Protein 2O2G (pdb70)

Secondary structure (DSSP, 8-state):
-PPPEEEEEEEETTEEEEEEEE--TT--EEEEEEPPTT--TT-HHHHHHHHHHHHHT-EEEEE-SS-HHHHHHHHHH-SSTT-HHHHHHHHHHHHHHHHH-TTTTTSEEEEEEETHHHHHHHHHHHH-TTTEEEEEEES--GGG-TTTGGG--S-EEEEEETT-HHHH--HHHHHH--SSEEEEEETT--TT--STTHHHHHHHHHHHH-----

CATH classification: 3.40.50.1820

Nearest PDB structures (foldseek):
  2o2g-assembly1_A  TM=1.005E+00  e=7.540E-45  Trichormus variabilis
  7qun-assembly1_A  TM=7.879E-01  e=8.991E-08  Sus scrofa domesticus
  1vz2-assembly1_A  TM=7.148E-01  e=5.522E-08  Sus scrofa
  2bkl-assembly2_B  TM=7.094E-01  e=7.959E-08  Myxococcus xanthus
  7obm-assembly1_A  TM=6.473E-01  e=1.147E-07  Homo sapiens

Structure (mmCIF, N/CA/C/O backbone):
data_2O2G
#
_entry.id   2O2G
#
_cell.length_a   47.895
_cell.length_b   62.465
_cell.length_c   67.998
_cell.angle_alpha   90.00
_cell.angle_beta   90.00
_cell.angle_gamma   90.00
#
_symmetry.space_group_name_H-M   'P 21 21 21'
#
loop_
_entity.id
_entity.type
_entity.pdbx_description
1 polymer 'Dienelactone hydrolase'
2 non-polymer 'SULFATE ION'
3 non-polymer 1,2-ETHANEDIOL
4 water water
#
loop_
_atom_site.group_PDB
_atom_site.id
_atom_site.type_symbol
_atom_site.label_atom_id
_atom_site.label_alt_id
_atom_site.label_comp_id
_atom_site.label_asym_id
_atom_site.label_entity_id
_atom_site.label_seq_id
_atom_site.pdbx_PDB_ins_code
_atom_site.Cartn_x
_atom_site.Cartn_y
_atom_site.Cartn_z
_atom_site.occupancy
_atom_site.B_iso_or_equiv
_atom_site.auth_seq_id
_atom_site.auth_comp_id
_atom_site.auth_asym_id
_atom_site.auth_atom_id
_atom_site.pdbx_PDB_model_num
ATOM 1 N N . HIS A 1 8 ? 8.418 -4.047 5.391 1.00 55.27 7 HIS A N 1
ATOM 2 C CA . HIS A 1 8 ? 7.988 -3.089 6.453 1.00 55.25 7 HIS A CA 1
ATOM 3 C C . HIS A 1 8 ? 9.191 -2.551 7.223 1.00 54.31 7 HIS A C 1
ATOM 4 O O . HIS A 1 8 ? 9.885 -1.647 6.741 1.00 53.96 7 HIS A O 1
ATOM 5 N N . GLN A 1 9 ? 9.420 -3.098 8.422 1.00 53.00 8 GLN A N 1
ATOM 6 C CA . GLN A 1 9 ? 10.557 -2.694 9.261 1.00 52.22 8 GLN A CA 1
ATOM 7 C C . GLN A 1 9 ? 11.832 -3.290 8.647 1.00 49.90 8 GLN A C 1
ATOM 8 O O . GLN A 1 9 ? 11.807 -4.397 8.091 1.00 48.88 8 GLN A O 1
ATOM 10 N N . PRO A 1 10 ? 12.952 -2.567 8.750 1.00 46.75 9 PRO A N 1
ATOM 11 C CA . PRO A 1 10 ? 14.160 -3.041 8.082 1.00 43.65 9 PRO A CA 1
ATOM 12 C C . PRO A 1 10 ? 14.726 -4.338 8.704 1.00 39.48 9 PRO A C 1
ATOM 13 O O . PRO A 1 10 ? 14.621 -4.561 9.899 1.00 40.18 9 PRO A O 1
ATOM 17 N N . GLN A 1 11 ? 15.298 -5.180 7.866 1.00 33.47 10 GLN A N 1
ATOM 18 C CA . GLN A 1 11 ? 15.799 -6.471 8.275 1.00 30.69 10 GLN A CA 1
ATOM 19 C C . GLN A 1 11 ? 17.273 -6.415 8.693 1.00 26.61 10 GLN A C 1
ATOM 20 O O . GLN A 1 11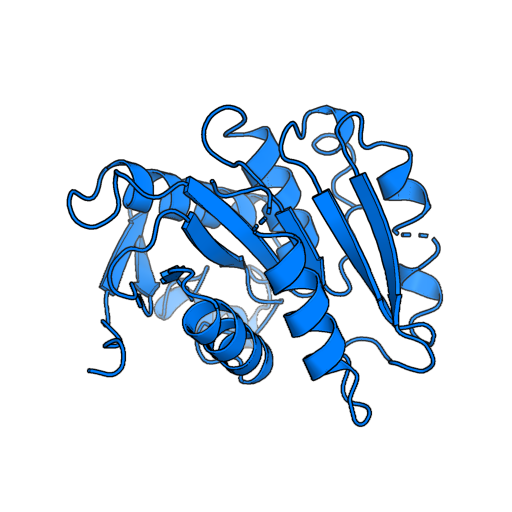 ? 18.078 -5.628 8.175 1.00 22.80 10 GLN A O 1
ATOM 26 N N . GLU A 1 12 ? 17.631 -7.304 9.603 1.00 23.24 11 GLU A N 1
ATOM 27 C CA . GLU A 1 12 ? 18.985 -7.364 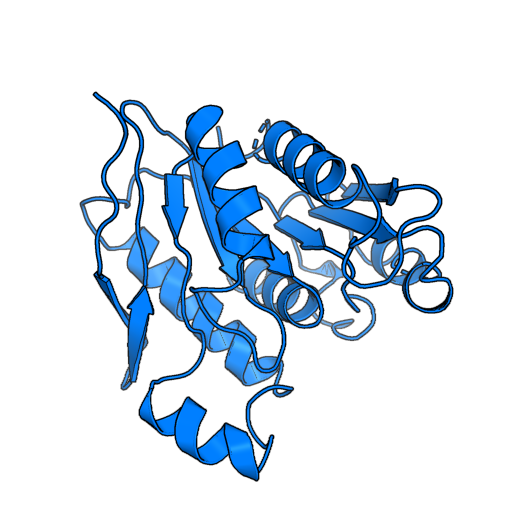10.130 1.00 22.24 11 GLU A CA 1
ATOM 28 C C . GLU A 1 12 ? 19.657 -8.578 9.450 1.00 18.14 11 GLU A C 1
ATOM 29 O O . GLU A 1 12 ? 19.121 -9.677 9.480 1.00 19.42 11 GLU A O 1
ATOM 35 N N . TYR A 1 13 ? 20.776 -8.341 8.788 1.00 18.54 12 TYR A N 1
ATOM 36 C CA . TYR A 1 13 ? 21.521 -9.371 8.099 1.00 21.03 12 TYR A CA 1
ATOM 37 C C . TYR A 1 13 ? 22.809 -9.697 8.809 1.00 20.90 12 TYR A C 1
ATOM 38 O O . TYR A 1 13 ? 23.635 -8.824 9.028 1.00 20.53 12 TYR A O 1
ATOM 47 N N . ALA A 1 14 ? 23.019 -10.988 9.047 1.00 23.30 13 ALA A N 1
ATOM 48 C CA . ALA A 1 14 ? 24.260 -11.494 9.632 1.00 24.06 13 ALA A CA 1
ATOM 49 C C . ALA A 1 14 ? 25.262 -11.663 8.492 1.00 23.22 13 ALA A C 1
ATOM 50 O O . ALA A 1 14 ? 25.148 -12.602 7.711 1.00 23.51 13 ALA A O 1
ATOM 52 N N . VAL A 1 15 ? 26.228 -10.749 8.391 1.00 26.71 14 VAL A N 1
ATOM 53 C CA . VAL A 1 15 ? 27.202 -10.779 7.319 1.00 24.55 14 VAL A CA 1
ATOM 54 C C . VAL A 1 15 ? 28.611 -11.207 7.784 1.00 27.98 14 VAL A C 1
ATOM 55 O O . VAL A 1 15 ? 28.935 -11.104 8.962 1.00 28.23 14 VAL A O 1
ATOM 59 N N . SER A 1 16 ? 29.402 -11.726 6.842 1.00 21.78 15 SER A N 1
ATOM 60 C CA . SER A 1 16 ? 30.803 -12.044 7.057 1.00 26.22 15 SER A CA 1
ATOM 61 C C . SER A 1 16 ? 31.595 -11.035 6.212 1.00 26.84 15 SER A C 1
ATOM 62 O O . SER A 1 16 ? 31.501 -11.041 4.994 1.00 25.04 15 SER A O 1
ATOM 65 N N . VAL A 1 17 ? 32.293 -10.142 6.890 1.00 26.12 16 VAL A N 1
ATOM 66 C CA . VAL A 1 17 ? 33.087 -9.060 6.309 1.00 27.53 16 VAL A CA 1
ATOM 67 C C . VAL A 1 17 ? 34.568 -9.511 6.179 1.00 30.00 16 VAL A C 1
ATOM 68 O O . VAL A 1 17 ? 35.272 -9.689 7.172 1.00 33.00 16 VAL A O 1
ATOM 72 N N . SER A 1 18 ? 35.014 -9.722 4.943 1.00 29.10 17 SER A N 1
ATOM 73 C CA . SER A 1 18 ? 36.370 -10.140 4.661 1.00 28.86 17 SER A CA 1
ATOM 74 C C . SER A 1 18 ? 37.328 -8.941 4.656 1.00 31.81 17 SER A C 1
ATOM 75 O O . SER A 1 18 ? 37.074 -7.922 3.991 1.00 32.09 17 SER A O 1
ATOM 78 N N . VAL A 1 19 ? 38.403 -9.072 5.418 1.00 25.41 18 VAL A N 1
ATOM 79 C CA . VAL A 1 19 ? 39.426 -8.053 5.531 1.00 29.77 18 VAL A CA 1
ATOM 80 C C . VAL A 1 19 ? 40.710 -8.828 5.423 1.00 30.73 18 VAL A C 1
ATOM 81 O O . VAL A 1 19 ? 41.189 -9.387 6.388 1.00 29.78 18 VAL A O 1
ATOM 85 N N . GLY A 1 20 ? 41.222 -8.932 4.211 1.00 35.11 19 GLY A N 1
ATOM 86 C CA . GLY A 1 20 ? 42.433 -9.690 3.981 1.00 36.25 19 GLY A CA 1
ATOM 87 C C . GLY A 1 20 ? 42.202 -11.119 4.396 1.00 37.16 19 GLY A C 1
ATOM 88 O O . GLY A 1 20 ? 41.214 -11.754 4.003 1.00 40.49 19 GLY A O 1
ATOM 89 N N . GLU A 1 21 ? 43.061 -11.585 5.282 1.00 35.98 20 GLU A N 1
ATOM 90 C CA . GLU A 1 21 ? 43.033 -12.966 5.717 1.00 38.56 20 GLU A CA 1
ATOM 91 C C . GLU A 1 21 ? 41.954 -13.267 6.749 1.00 36.70 20 GLU A C 1
ATOM 92 O O . GLU A 1 21 ? 41.644 -14.447 6.946 1.00 34.56 20 GLU A O 1
ATOM 98 N N . VAL A 1 22 ? 41.367 -12.234 7.381 1.00 32.60 21 VAL A N 1
ATOM 99 C CA . VAL A 1 22 ? 40.318 -12.456 8.400 1.00 30.96 21 VAL A CA 1
ATOM 100 C C . VAL A 1 22 ? 38.888 -12.192 7.926 1.00 29.12 21 VAL A C 1
ATOM 101 O O . VAL A 1 22 ? 38.657 -11.447 6.953 1.00 29.96 21 VAL A O 1
ATOM 105 N N . LYS A 1 23 ? 37.949 -12.824 8.634 1.00 28.12 22 LYS A N 1
ATOM 106 C CA . LYS A 1 23 ? 36.515 -12.660 8.441 1.00 29.04 22 LYS A CA 1
ATOM 107 C C . LYS A 1 23 ? 35.988 -12.102 9.773 1.00 27.94 22 LYS A C 1
ATOM 108 O O . LYS A 1 23 ? 36.269 -12.651 10.842 1.00 28.91 22 LYS A O 1
ATOM 111 N N . LEU A 1 24 ? 35.222 -11.025 9.684 1.00 27.25 23 LEU A N 1
ATOM 112 C CA . LEU A 1 24 ? 34.654 -10.341 10.842 1.00 27.39 23 LEU A CA 1
ATOM 113 C C . LEU A 1 24 ? 33.150 -10.395 10.775 1.00 26.35 23 LEU A C 1
ATOM 114 O O . LEU A 1 24 ? 32.581 -10.117 9.733 1.00 27.47 23 LEU A O 1
ATOM 119 N N . LYS A 1 25 ? 32.508 -10.716 11.897 1.00 26.39 24 LYS A N 1
ATOM 120 C CA . LYS A 1 25 ? 31.072 -10.846 11.939 1.00 27.70 24 LYS A CA 1
ATOM 121 C C . LYS A 1 25 ? 30.451 -9.460 11.997 1.00 26.94 24 LYS A C 1
ATOM 122 O O . LYS A 1 25 ? 30.931 -8.529 12.675 1.00 25.97 24 LYS A O 1
ATOM 128 N N . GLY A 1 26 ? 29.354 -9.341 11.284 1.00 25.01 25 GLY A N 1
ATOM 129 C CA . GLY A 1 26 ? 28.661 -8.085 11.213 1.00 18.72 25 GLY A CA 1
ATOM 130 C C . GLY A 1 26 ? 27.174 -8.217 11.202 1.00 21.55 25 GLY A C 1
ATOM 131 O O . GLY A 1 26 ? 26.634 -9.265 10.868 1.00 17.37 25 GLY A O 1
ATOM 132 N N . ASN A 1 27 ? 26.521 -7.114 11.544 1.00 20.61 26 ASN A N 1
ATOM 133 C CA A ASN A 1 27 ? 25.073 -7.077 11.513 0.50 22.92 26 ASN A CA 1
ATOM 134 C CA B ASN A 1 27 ? 25.067 -7.006 11.545 0.50 23.00 26 ASN A CA 1
ATOM 135 C C . ASN A 1 27 ? 24.759 -5.825 10.654 1.00 22.14 26 ASN A C 1
ATOM 136 O O . ASN A 1 27 ? 25.056 -4.667 11.039 1.00 22.95 26 ASN A O 1
ATOM 145 N N . LEU A 1 28 ? 24.217 -6.093 9.451 1.00 22.10 27 LEU A N 1
ATOM 146 C CA . LEU A 1 28 ? 23.900 -5.070 8.468 1.00 24.02 27 LEU A CA 1
ATOM 147 C C . LEU A 1 28 ? 22.424 -4.812 8.375 1.00 23.45 27 LEU A C 1
ATOM 148 O O . LEU A 1 28 ? 21.624 -5.749 8.208 1.00 23.55 27 LEU A O 1
ATOM 153 N N . VAL A 1 29 ? 22.049 -3.547 8.497 1.00 24.06 28 VAL A N 1
ATOM 154 C CA . VAL A 1 29 ? 20.644 -3.148 8.304 1.00 23.49 28 VAL A CA 1
ATOM 155 C C . VAL A 1 29 ? 20.616 -2.011 7.283 1.00 24.90 28 VAL A C 1
ATOM 156 O O . VAL A 1 29 ? 21.334 -1.044 7.447 1.00 24.48 28 VAL A O 1
ATOM 160 N N . ILE A 1 30 ? 19.764 -2.107 6.258 1.00 20.50 29 ILE A N 1
ATOM 161 C CA . ILE A 1 30 ? 19.685 -1.049 5.234 1.00 22.98 29 ILE A CA 1
ATOM 162 C C . ILE A 1 30 ? 18.239 -0.652 5.021 1.00 22.76 29 ILE A C 1
ATOM 163 O O . ILE A 1 30 ? 17.518 -1.354 4.296 1.00 25.70 29 ILE A O 1
ATOM 168 N N . PRO A 1 31 ? 17.780 0.418 5.687 1.00 21.95 30 PRO A N 1
ATOM 169 C CA . PRO A 1 31 ? 16.372 0.758 5.411 1.00 23.63 30 PRO A CA 1
ATOM 170 C C . PRO A 1 31 ? 16.116 1.145 3.963 1.00 25.54 30 PRO A C 1
ATOM 171 O O . PRO A 1 31 ? 17.007 1.629 3.292 1.00 24.47 30 PRO A O 1
ATOM 175 N N . ASN A 1 32 ? 14.878 0.976 3.512 1.00 29.95 31 ASN A N 1
ATOM 176 C CA A ASN A 1 32 ? 14.499 1.339 2.147 0.50 29.52 31 ASN A CA 1
ATOM 177 C CA B ASN A 1 32 ? 14.517 1.330 2.138 0.50 29.65 31 ASN A CA 1
ATOM 178 C C . ASN A 1 32 ? 14.818 2.804 1.894 1.00 27.91 31 ASN A C 1
ATOM 179 O O . ASN A 1 32 ? 14.583 3.652 2.763 1.00 29.11 31 ASN A O 1
ATOM 188 N N . GLY A 1 33 ? 15.365 3.100 0.721 1.00 27.22 32 GLY A N 1
ATOM 189 C CA . GLY A 1 33 ? 15.715 4.467 0.367 1.00 26.85 32 GLY A CA 1
ATOM 190 C C . GLY A 1 33 ? 16.934 5.053 1.064 1.00 29.43 32 GLY A C 1
ATOM 191 O O . GLY A 1 33 ? 17.181 6.258 0.959 1.00 29.33 32 GLY A O 1
ATOM 192 N N . ALA A 1 34 ? 17.718 4.234 1.762 1.00 26.55 33 ALA A N 1
ATOM 193 C CA . ALA A 1 34 ? 18.893 4.773 2.455 1.00 29.02 33 ALA A CA 1
ATOM 194 C C . ALA A 1 34 ? 19.978 5.241 1.476 1.00 27.29 33 ALA A C 1
ATOM 195 O O . ALA A 1 34 ? 20.212 4.631 0.433 1.00 26.38 33 ALA A O 1
ATOM 197 N N . THR A 1 35 ? 20.620 6.329 1.862 1.00 29.73 34 THR A N 1
ATOM 198 C CA . THR A 1 35 ? 21.723 6.935 1.119 1.00 29.56 34 THR A CA 1
ATOM 199 C C . THR A 1 35 ? 23.056 6.909 1.911 1.00 26.71 34 THR A C 1
ATOM 200 O O . THR A 1 35 ? 24.114 6.966 1.302 1.00 26.88 34 THR A O 1
ATOM 204 N N . GLY A 1 36 ? 23.001 6.813 3.239 1.00 25.61 35 GLY A N 1
ATOM 205 C CA . GLY A 1 36 ? 24.203 6.778 4.065 1.00 26.03 35 GLY A CA 1
ATOM 206 C C . GLY A 1 36 ? 24.265 5.511 4.885 1.00 28.56 35 GLY A C 1
ATOM 207 O O . GLY A 1 36 ? 23.217 4.886 5.150 1.00 25.16 35 GLY A O 1
ATOM 208 N N . ILE A 1 37 ? 25.493 5.099 5.233 1.00 26.70 36 ILE A N 1
ATOM 209 C CA . ILE A 1 37 ? 25.674 3.966 6.113 1.00 24.24 36 ILE A CA 1
ATOM 210 C C . ILE A 1 37 ? 26.688 4.339 7.188 1.00 25.88 36 ILE A C 1
ATOM 211 O O . ILE A 1 37 ? 27.735 4.944 6.900 1.00 25.68 36 ILE A O 1
ATOM 216 N N . VAL A 1 38 ? 26.343 3.981 8.419 1.00 25.57 37 VAL A N 1
ATOM 217 C CA . VAL A 1 38 ? 27.194 4.226 9.565 1.00 29.22 37 VAL A CA 1
ATOM 218 C C . VAL A 1 38 ? 27.866 2.930 10.038 1.00 27.52 37 VAL A C 1
ATOM 219 O O . VAL A 1 38 ? 27.204 1.981 10.486 1.00 27.03 37 VAL A O 1
ATOM 223 N N . LEU A 1 39 ? 29.185 2.905 9.922 1.00 28.81 38 LEU A N 1
ATOM 224 C CA . LEU A 1 39 ? 29.980 1.804 10.396 1.00 26.63 38 LEU A CA 1
ATOM 225 C C . LEU A 1 39 ? 30.393 2.104 11.843 1.00 28.22 38 LEU A C 1
ATOM 226 O O . LEU A 1 39 ? 30.976 3.166 12.126 1.00 22.40 38 LEU A O 1
ATOM 231 N N . PHE A 1 40 ? 30.087 1.171 12.750 1.00 27.41 39 PHE A N 1
ATOM 232 C CA . PHE A 1 40 ? 30.384 1.324 14.184 1.00 28.13 39 PHE A CA 1
ATOM 233 C C . PHE A 1 40 ? 31.683 0.675 14.645 1.00 28.43 39 PHE A C 1
ATOM 234 O O . PHE A 1 40 ? 31.891 -0.470 14.361 1.00 32.89 39 PHE A O 1
ATOM 242 N N . ALA A 1 41 ? 32.560 1.435 15.303 1.00 27.18 40 ALA A N 1
ATOM 243 C CA . ALA A 1 41 ? 33.780 0.936 15.929 1.00 25.05 40 ALA A CA 1
ATOM 244 C C . ALA A 1 41 ? 33.436 0.837 17.398 1.00 27.57 40 ALA A C 1
ATOM 245 O O . ALA A 1 41 ? 33.214 1.855 18.040 1.00 28.60 40 ALA A O 1
ATOM 247 N N . HIS A 1 42 ? 33.359 -0.380 17.918 1.00 28.03 41 HIS A N 1
ATOM 248 C CA . HIS A 1 42 ? 32.992 -0.619 19.300 1.00 28.32 41 HIS A CA 1
ATOM 249 C C . HIS A 1 42 ? 34.187 -0.327 20.188 1.00 28.54 41 HIS A C 1
ATOM 250 O O . HIS A 1 42 ? 35.327 -0.171 19.700 1.00 32.94 41 HIS A O 1
ATOM 257 N N . GLY A 1 43 ? 33.938 -0.181 21.479 1.00 29.17 42 GLY A N 1
ATOM 258 C CA . GLY A 1 43 ? 35.050 0.051 22.441 1.00 28.83 42 GLY A CA 1
ATOM 259 C C . GLY A 1 43 ? 35.795 -1.221 22.765 1.00 31.31 42 GLY A C 1
ATOM 260 O O . GLY A 1 43 ? 35.362 -2.333 22.377 1.00 32.71 42 GLY A O 1
ATOM 261 N N . SER A 1 44 ? 36.890 -1.065 23.515 1.00 29.95 43 SER A N 1
ATOM 262 C CA . SER A 1 44 ? 37.777 -2.158 23.836 1.00 27.99 43 SER A CA 1
ATOM 263 C C . SER A 1 44 ? 37.081 -3.177 24.693 1.00 29.89 43 SER A C 1
ATOM 264 O O . SER A 1 44 ? 36.520 -2.822 25.730 1.00 31.69 43 SER A O 1
ATOM 267 N N . GLY A 1 45 ? 37.144 -4.431 24.279 1.00 26.55 44 GLY A N 1
ATOM 268 C CA . GLY A 1 45 ? 36.502 -5.516 25.029 1.00 30.35 44 GLY A CA 1
ATOM 269 C C . GLY A 1 45 ? 35.043 -5.716 24.667 1.00 32.13 44 GLY A C 1
ATOM 270 O O . GLY A 1 45 ? 34.414 -6.656 25.164 1.00 31.91 44 GLY A O 1
ATOM 271 N N . SER A 1 46 ? 34.512 -4.879 23.765 1.00 33.48 45 SER A N 1
ATOM 272 C CA . SER A 1 46 ? 33.101 -4.948 23.400 1.00 34.58 45 SER A CA 1
ATOM 273 C C . SER A 1 46 ? 32.905 -5.741 22.084 1.00 34.97 45 SER A C 1
ATOM 274 O O . SER A 1 46 ? 33.830 -6.407 21.594 1.00 38.14 45 SER A O 1
ATOM 277 N N . SER A 1 47 ? 31.701 -5.675 21.527 1.00 34.26 46 SER A N 1
ATOM 278 C CA . SER A 1 47 ? 31.382 -6.421 20.324 1.00 34.40 46 SER A 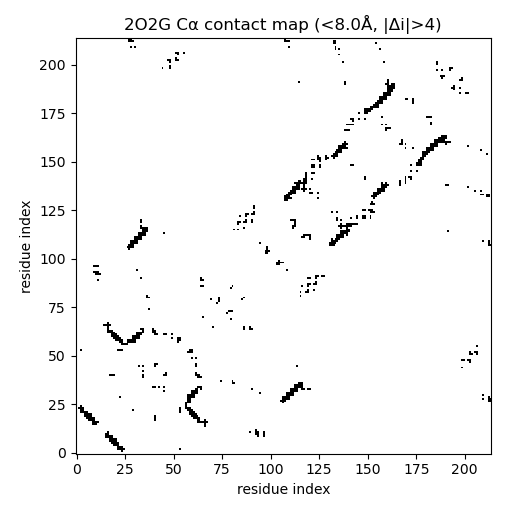CA 1
ATOM 279 C C . SER A 1 47 ? 30.278 -5.729 19.541 1.00 32.39 46 SER A C 1
ATOM 280 O O . SER A 1 47 ? 29.786 -4.666 19.931 1.00 32.84 46 SER A O 1
ATOM 283 N N . ARG A 1 48 ? 29.872 -6.363 18.450 1.00 28.95 47 ARG A N 1
ATOM 284 C CA . ARG A 1 48 ? 28.798 -5.862 17.638 1.00 28.57 47 ARG A CA 1
ATOM 285 C C . ARG A 1 48 ? 27.466 -5.955 18.386 1.00 28.70 47 ARG A C 1
ATOM 286 O O . ARG A 1 48 ? 26.471 -5.347 17.988 1.00 30.32 47 ARG A O 1
ATOM 294 N N . TYR A 1 49 ? 27.440 -6.715 19.473 1.00 31.52 48 TYR A N 1
ATOM 295 C CA . TYR A 1 49 ? 26.246 -6.824 20.308 1.00 32.03 48 TYR A CA 1
ATOM 296 C C . TYR A 1 49 ? 26.143 -5.755 21.359 1.00 31.25 48 TYR A C 1
ATOM 297 O O . TYR A 1 49 ? 25.175 -5.764 22.091 1.00 29.59 48 TYR A O 1
ATOM 306 N N . SER A 1 50 ? 27.119 -4.841 21.444 1.00 33.87 49 SER A N 1
ATOM 307 C CA . SER A 1 50 ? 27.038 -3.743 22.420 1.00 32.78 49 SER A CA 1
ATOM 308 C C . SER A 1 50 ? 25.626 -3.205 22.502 1.00 32.01 49 SER A C 1
ATOM 309 O O . SER A 1 50 ? 25.136 -2.714 21.490 1.00 32.27 49 SER A O 1
ATOM 312 N N . PRO A 1 51 ? 25.006 -3.205 23.699 1.00 33.91 50 PRO A N 1
ATOM 313 C CA . PRO A 1 51 ? 23.634 -2.636 23.822 1.00 33.53 50 PRO A CA 1
ATOM 314 C C . PRO A 1 51 ? 23.607 -1.129 23.553 1.00 33.14 50 PRO A C 1
ATOM 315 O O . PRO A 1 51 ? 22.618 -0.581 23.049 1.00 30.54 50 PRO A O 1
ATOM 319 N N . ARG A 1 52 ? 24.723 -0.469 23.842 1.00 32.76 51 ARG A N 1
ATOM 320 C CA . ARG A 1 52 ? 24.835 0.958 23.580 1.00 31.75 51 ARG A CA 1
ATOM 321 C C . ARG A 1 52 ? 24.861 1.276 22.113 1.00 29.39 51 ARG A C 1
ATOM 322 O O . ARG A 1 52 ? 24.142 2.160 21.654 1.00 30.12 51 ARG A O 1
ATOM 330 N N . ASN A 1 53 ? 25.705 0.563 21.373 1.00 29.88 52 ASN A N 1
ATOM 331 C CA . ASN A 1 53 ? 25.776 0.749 19.937 1.00 27.95 52 ASN A CA 1
ATOM 332 C C . ASN A 1 53 ? 24.510 0.214 19.230 1.00 27.06 52 ASN A C 1
ATOM 333 O O . ASN A 1 53 ? 24.093 0.765 18.228 1.00 28.09 52 ASN A O 1
ATOM 338 N N . ARG A 1 54 ? 23.903 -0.846 19.743 1.00 30.27 53 ARG A N 1
ATOM 339 C CA . ARG A 1 54 ? 22.664 -1.346 19.137 1.00 30.41 53 ARG A CA 1
ATOM 340 C C . ARG A 1 54 ? 21.512 -0.323 19.299 1.00 31.97 53 ARG A C 1
ATOM 341 O O . ARG A 1 54 ? 20.722 -0.094 18.361 1.00 31.77 53 ARG A O 1
ATOM 349 N N . TYR A 1 55 ? 21.407 0.273 20.489 1.00 31.10 54 TYR A N 1
ATOM 350 C CA . TYR A 1 55 ? 20.432 1.346 20.719 1.00 29.71 54 TYR A CA 1
ATOM 351 C C . TYR A 1 55 ? 20.653 2.499 19.755 1.00 27.54 54 TYR A C 1
ATOM 352 O O . TYR A 1 55 ? 19.729 2.943 19.084 1.00 22.65 54 TYR A O 1
ATOM 361 N N . VAL A 1 56 ? 21.885 3.021 19.686 1.00 24.78 55 VAL A N 1
ATOM 362 C CA . VAL A 1 56 ? 22.167 4.096 18.762 1.00 23.73 55 VAL A CA 1
ATOM 363 C C . VAL A 1 56 ? 21.821 3.673 17.307 1.00 27.75 55 VAL A C 1
ATOM 364 O O . VAL A 1 56 ? 21.233 4.439 16.575 1.00 24.82 55 VAL A O 1
ATOM 368 N N . ALA A 1 57 ? 22.178 2.437 16.924 1.00 27.96 56 ALA A N 1
ATOM 369 C CA . ALA A 1 57 ? 21.953 1.951 15.589 1.00 27.48 56 ALA A CA 1
ATOM 370 C C . ALA A 1 57 ? 20.480 1.959 15.254 1.00 26.81 56 ALA A C 1
ATOM 371 O O . ALA A 1 57 ? 20.119 2.348 14.155 1.00 26.57 56 ALA A O 1
ATOM 373 N N . GLU A 1 58 ? 19.649 1.543 16.203 1.00 27.96 57 GLU A N 1
ATOM 374 C CA . GLU A 1 58 ? 18.200 1.516 16.009 1.00 33.33 57 GLU A CA 1
ATOM 375 C C . GLU A 1 58 ? 17.659 2.925 15.839 1.00 32.54 57 GLU A C 1
ATOM 376 O O . GLU A 1 58 ? 16.675 3.131 15.147 1.00 33.70 57 GLU A O 1
ATOM 382 N N . VAL A 1 59 ? 18.295 3.901 16.470 1.00 33.05 58 VAL A N 1
ATOM 383 C CA . VAL A 1 59 ? 17.869 5.307 16.320 1.00 32.04 58 VAL A CA 1
ATOM 384 C C . VAL A 1 59 ? 18.235 5.819 14.918 1.00 29.18 58 VAL A C 1
ATOM 385 O O . VAL A 1 59 ? 17.413 6.425 14.246 1.00 22.68 58 VAL A O 1
ATOM 389 N N . LEU A 1 60 ? 19.446 5.504 14.453 1.00 26.14 59 LEU A N 1
ATOM 390 C CA . LEU A 1 60 ? 19.891 5.885 13.107 1.00 24.56 59 LEU A CA 1
ATOM 391 C C . LEU A 1 60 ? 18.997 5.212 12.052 1.00 26.48 59 LEU A C 1
ATOM 392 O O . LEU A 1 60 ? 18.534 5.853 11.096 1.00 25.29 59 LEU A O 1
ATOM 397 N N . GLN A 1 61 ? 18.748 3.924 12.221 1.00 24.24 60 GLN A N 1
ATOM 398 C CA . GLN A 1 61 ? 17.857 3.194 11.284 1.00 25.67 60 GLN A CA 1
ATOM 399 C C . GLN A 1 61 ? 16.491 3.872 11.164 1.00 27.68 60 GLN A C 1
ATOM 400 O O . GLN A 1 61 ? 15.932 3.977 10.080 1.00 26.00 60 GLN A O 1
ATOM 406 N N . GLN A 1 62 ? 15.923 4.260 12.299 1.00 30.69 61 GLN A N 1
ATOM 407 C CA . GLN A 1 62 ? 14.627 4.930 12.355 1.00 30.23 61 GLN A CA 1
ATOM 408 C C . GLN A 1 62 ? 14.632 6.270 11.603 1.00 29.97 61 GLN A C 1
ATOM 409 O O . GLN A 1 62 ? 13.609 6.706 11.117 1.00 25.81 61 GLN A O 1
ATOM 415 N N . ALA A 1 63 ? 15.788 6.931 11.533 1.00 28.37 62 ALA A N 1
ATOM 416 C CA . ALA A 1 63 ? 15.903 8.156 10.783 1.00 29.25 62 ALA A CA 1
ATOM 417 C C . ALA A 1 63 ? 16.148 7.849 9.294 1.00 30.43 62 ALA A C 1
ATOM 418 O O . ALA A 1 63 ? 16.141 8.760 8.482 1.00 32.19 62 ALA A O 1
ATOM 420 N N . GLY A 1 64 ? 16.383 6.579 8.943 1.00 26.50 63 GLY A N 1
ATOM 421 C CA . GLY A 1 64 ? 16.583 6.155 7.544 1.00 26.40 63 GLY A CA 1
ATOM 422 C C . GLY A 1 64 ? 18.023 5.909 7.107 1.00 27.74 63 GLY A C 1
ATOM 423 O O . GLY A 1 64 ? 18.304 5.865 5.906 1.00 27.29 63 GLY A O 1
ATOM 424 N N . LEU A 1 65 ? 18.937 5.783 8.079 1.00 27.37 64 LEU A N 1
ATOM 425 C CA . LEU A 1 65 ? 20.330 5.469 7.834 1.00 27.70 64 LEU A CA 1
ATOM 426 C C . LEU A 1 65 ? 20.593 3.992 7.955 1.00 27.79 64 LEU A C 1
ATOM 427 O O . LEU A 1 65 ? 20.075 3.337 8.882 1.00 26.12 64 LEU A O 1
ATOM 432 N N . ALA A 1 66 ? 21.413 3.483 7.036 1.00 29.06 65 ALA A N 1
ATOM 433 C CA . ALA A 1 66 ? 21.879 2.110 7.095 1.00 30.75 65 ALA A CA 1
ATOM 434 C C . ALA A 1 66 ? 22.898 2.036 8.191 1.00 29.35 65 ALA A C 1
ATOM 435 O O . ALA A 1 66 ? 23.516 3.056 8.530 1.00 28.91 65 ALA A O 1
ATOM 437 N N . THR A 1 67 ? 23.086 0.833 8.745 1.00 29.01 66 THR A N 1
ATOM 438 C CA . THR A 1 67 ? 24.113 0.610 9.790 1.00 26.42 66 THR A CA 1
ATOM 439 C C . THR A 1 67 ? 24.846 -0.738 9.630 1.00 25.45 66 THR A C 1
ATOM 440 O O . THR A 1 67 ? 24.256 -1.719 9.173 1.00 24.39 66 THR A O 1
ATOM 444 N N . LEU A 1 68 ? 26.122 -0.747 9.985 1.00 24.44 67 LEU A N 1
ATOM 445 C CA . LEU A 1 68 ? 26.941 -1.973 10.069 1.00 23.88 67 LEU A CA 1
ATOM 446 C C . LEU A 1 68 ? 27.633 -1.990 11.431 1.00 25.32 67 LEU A C 1
ATOM 447 O O . LEU A 1 68 ? 28.489 -1.171 11.711 1.00 26.54 67 LEU A O 1
ATOM 452 N N . LEU A 1 69 ? 27.150 -2.875 12.299 1.00 25.72 68 LEU A N 1
ATOM 453 C CA . LEU A 1 69 ? 27.722 -3.117 13.602 1.00 26.95 68 LEU A CA 1
ATOM 454 C C . LEU A 1 69 ? 28.623 -4.309 13.366 1.00 27.52 68 LEU A C 1
ATOM 455 O O . LEU A 1 69 ? 28.158 -5.352 12.952 1.00 27.34 68 LEU A O 1
ATOM 460 N N . ILE A 1 70 ? 29.909 -4.128 13.625 1.00 26.42 69 ILE A N 1
ATOM 461 C CA . ILE A 1 70 ? 30.923 -5.143 13.369 1.00 27.78 69 ILE A CA 1
ATOM 462 C C . ILE A 1 70 ? 31.812 -5.505 14.557 1.00 26.78 69 ILE A C 1
ATOM 463 O O . ILE A 1 70 ? 32.025 -4.705 15.457 1.00 26.04 69 ILE A O 1
ATOM 468 N N . ASP A 1 71 ? 32.314 -6.727 14.576 1.00 27.03 70 ASP A N 1
ATOM 469 C CA . ASP A 1 71 ? 33.317 -7.100 15.531 1.00 27.81 70 ASP A CA 1
ATOM 470 C C . ASP A 1 71 ? 34.627 -6.735 14.834 1.00 29.79 70 ASP A C 1
ATOM 471 O O . ASP A 1 71 ? 34.915 -7.223 13.736 1.00 28.10 70 ASP A O 1
ATOM 476 N N . LEU A 1 72 ? 35.435 -5.892 15.451 1.00 27.89 71 LEU A N 1
ATOM 477 C CA . LEU A 1 72 ? 36.720 -5.554 14.869 1.00 28.39 71 LEU A CA 1
ATOM 478 C C . LEU A 1 72 ? 37.720 -6.681 15.009 1.00 25.03 71 LEU A C 1
ATOM 479 O O . LEU A 1 72 ? 38.719 -6.722 14.270 1.00 28.54 71 LEU A O 1
ATOM 484 N N . LEU A 1 73 ? 37.492 -7.581 15.952 1.00 24.39 72 LEU A N 1
ATOM 485 C CA . LEU A 1 73 ? 38.366 -8.731 16.093 1.00 24.53 72 LEU A CA 1
ATOM 486 C C . LEU A 1 73 ? 37.624 -9.985 15.642 1.00 26.03 72 LEU A C 1
ATOM 487 O O . LEU A 1 73 ? 36.376 -10.032 15.682 1.00 24.68 72 LEU A O 1
ATOM 492 N N . THR A 1 74 ? 38.383 -10.999 15.222 1.00 25.32 73 THR A N 1
ATOM 493 C CA . THR A 1 74 ? 37.773 -12.266 14.858 1.00 27.57 73 THR A CA 1
ATOM 494 C C . THR A 1 74 ? 37.329 -12.936 16.130 1.00 24.59 73 THR A C 1
ATOM 495 O O . THR A 1 74 ? 37.756 -12.592 17.230 1.00 24.04 73 THR A O 1
ATOM 499 N N . GLN A 1 75 ? 36.444 -13.904 15.966 1.00 27.02 74 GLN A N 1
ATOM 500 C CA . GLN A 1 75 ? 35.959 -14.707 17.066 1.00 26.01 74 GLN A CA 1
ATOM 501 C C . GLN A 1 75 ? 37.148 -15.351 17.855 1.00 27.94 74 GLN A C 1
ATOM 502 O O . GLN A 1 75 ? 37.203 -15.348 19.093 1.00 25.81 74 GLN A O 1
ATOM 508 N N . GLU A 1 76 ? 38.109 -15.863 17.101 1.00 23.97 75 GLU A N 1
ATOM 509 C CA . GLU A 1 76 ? 39.306 -16.510 17.657 1.00 27.33 75 GLU A CA 1
ATOM 510 C C . GLU A 1 76 ? 40.135 -15.491 18.468 1.00 24.45 75 GLU A C 1
ATOM 511 O O . GLU A 1 76 ? 40.492 -15.724 19.629 1.00 24.50 75 GLU A O 1
ATOM 517 N N . GLU A 1 77 ? 40.412 -14.360 17.849 1.00 25.90 76 GLU A N 1
ATOM 518 C CA . GLU A 1 77 ? 41.098 -13.269 18.529 1.00 26.03 76 GLU A CA 1
ATOM 519 C C . GLU A 1 77 ? 40.381 -12.823 19.808 1.00 26.38 76 GLU A C 1
ATOM 520 O O . GLU A 1 77 ? 41.024 -12.541 20.796 1.00 25.47 76 GLU A O 1
ATOM 526 N N . GLU A 1 78 ? 39.058 -12.714 19.767 1.00 26.71 77 GLU A N 1
ATOM 527 C CA . GLU A 1 78 ? 38.277 -12.297 20.939 1.00 27.73 77 GLU A CA 1
ATOM 528 C C . GLU A 1 78 ? 38.508 -13.269 22.095 1.00 26.19 77 GLU A C 1
ATOM 529 O O . GLU A 1 78 ? 38.677 -12.844 23.234 1.00 28.04 77 GLU A O 1
ATOM 535 N N . GLU A 1 79 ? 38.514 -14.567 21.827 1.00 26.40 78 GLU A N 1
ATOM 536 C CA . GLU A 1 79 ? 38.800 -15.551 22.888 1.00 27.83 78 GLU A CA 1
ATOM 537 C C . GLU A 1 79 ? 40.204 -15.396 23.509 1.00 27.35 78 GLU A C 1
ATOM 538 O O . GLU A 1 79 ? 40.394 -15.574 24.728 1.00 29.23 78 GLU A O 1
ATOM 541 N N . ILE A 1 80 ? 41.205 -15.076 22.691 1.00 23.52 79 ILE A N 1
ATOM 542 C CA . ILE A 1 80 ? 42.580 -14.966 23.222 1.00 24.09 79 ILE A CA 1
ATOM 543 C C . ILE A 1 80 ? 42.722 -13.660 23.975 1.00 23.54 79 ILE A C 1
ATOM 544 O O . ILE A 1 80 ? 43.265 -13.645 25.063 1.00 21.20 79 ILE A O 1
ATOM 549 N N . ASP A 1 81 ? 42.202 -12.586 23.370 1.00 24.91 80 ASP A N 1
ATOM 550 C CA . ASP A 1 81 ? 42.263 -11.235 23.909 1.00 26.67 80 ASP A CA 1
ATOM 551 C C . ASP A 1 81 ? 41.513 -11.096 25.224 1.00 29.64 80 ASP A C 1
ATOM 552 O O . ASP A 1 81 ? 41.811 -10.210 26.028 1.00 28.80 80 ASP A O 1
ATOM 557 N N . LEU A 1 82 ? 40.510 -11.943 25.425 1.00 32.13 81 LEU A N 1
ATOM 558 C CA . LEU A 1 82 ? 39.764 -11.933 26.680 1.00 32.49 81 LEU A CA 1
ATOM 559 C C . LEU A 1 82 ? 40.743 -12.183 27.837 1.00 29.60 81 LEU A C 1
ATOM 560 O O . LEU A 1 82 ? 40.545 -11.660 28.921 1.00 30.51 81 LEU A O 1
ATOM 565 N N . ARG A 1 83 ? 41.813 -12.946 27.620 1.00 27.84 82 ARG A N 1
ATOM 566 C CA . ARG A 1 83 ? 42.816 -13.174 28.673 1.00 26.33 82 ARG A CA 1
ATOM 567 C C . ARG A 1 83 ? 44.054 -12.272 28.564 1.00 26.93 82 ARG A C 1
ATOM 568 O O . ARG A 1 83 ? 44.563 -11.784 29.566 1.00 24.66 82 ARG A O 1
ATOM 571 N N . THR A 1 84 ? 44.529 -12.026 27.347 1.00 25.71 83 THR A N 1
ATOM 572 C CA . THR A 1 84 ? 45.756 -11.263 27.157 1.00 23.42 83 THR A CA 1
ATOM 573 C C . THR A 1 84 ? 45.551 -9.749 27.085 1.00 22.58 83 THR A C 1
ATOM 574 O O . THR A 1 84 ? 46.395 -9.002 27.495 1.00 22.77 83 THR A O 1
ATOM 578 N N . ARG A 1 85 ? 44.412 -9.318 26.569 1.00 2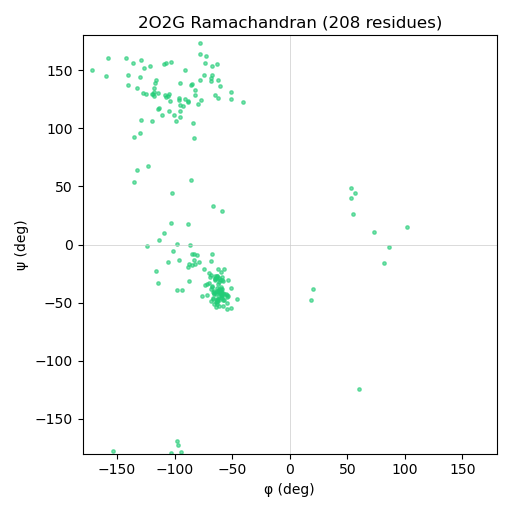3.04 84 ARG A N 1
ATOM 579 C CA . ARG A 1 85 ? 44.163 -7.904 26.241 1.00 23.25 84 ARG A CA 1
ATOM 580 C C . ARG A 1 85 ? 45.250 -7.358 25.291 1.00 24.48 84 ARG A C 1
ATOM 581 O O . ARG A 1 85 ? 45.481 -6.148 25.273 1.00 21.61 84 ARG A O 1
ATOM 589 N N . HIS A 1 86 ? 45.881 -8.225 24.486 1.00 21.41 85 HIS A N 1
ATOM 590 C CA . HIS A 1 86 ? 46.998 -7.776 23.647 1.00 24.08 85 HIS A CA 1
ATOM 591 C C . HIS A 1 86 ? 46.548 -7.162 22.317 1.00 20.78 85 HIS A C 1
ATOM 592 O O . HIS A 1 86 ? 47.393 -6.638 21.578 1.00 24.67 85 HIS A O 1
ATOM 599 N N . LEU A 1 87 ? 45.258 -7.261 22.009 1.00 21.90 86 LEU A N 1
ATOM 600 C CA . LEU A 1 87 ? 44.680 -6.706 20.773 1.00 22.77 86 LEU A CA 1
ATOM 601 C C . LEU A 1 87 ? 43.693 -5.580 20.964 1.00 21.78 86 LEU A C 1
ATOM 602 O O . LEU A 1 87 ? 43.613 -4.667 20.125 1.00 23.58 86 LEU A O 1
ATOM 607 N N . ARG A 1 88 ? 42.935 -5.613 22.047 1.00 23.87 87 ARG A N 1
ATOM 608 C CA . ARG A 1 88 ? 41.849 -4.637 22.241 1.00 23.82 87 ARG A CA 1
ATOM 609 C C . ARG A 1 88 ? 42.272 -3.137 22.337 1.00 24.94 87 ARG A C 1
ATOM 610 O O . ARG A 1 88 ? 41.447 -2.268 22.156 1.00 26.94 87 ARG A O 1
ATOM 618 N N . PHE A 1 89 ? 43.518 -2.838 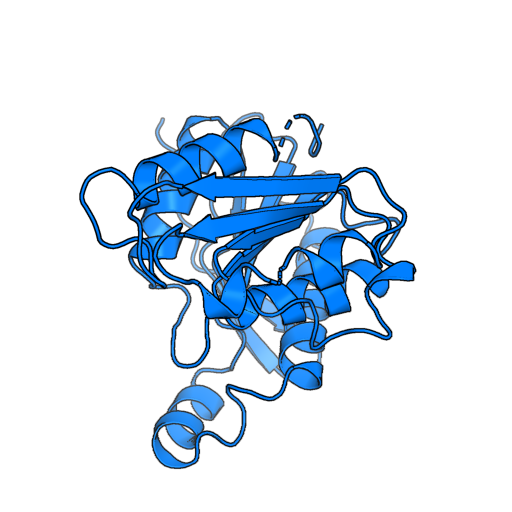22.665 1.00 24.17 88 PHE A N 1
ATOM 619 C CA . PHE A 1 89 ? 43.920 -1.428 22.718 1.00 25.20 88 PHE A CA 1
ATOM 620 C C . PHE A 1 89 ? 44.858 -1.069 21.556 1.00 26.67 88 PHE A C 1
ATOM 621 O O . PHE A 1 89 ? 45.407 0.036 21.540 1.00 27.48 88 PHE A O 1
ATOM 629 N N . ASP A 1 90 ? 45.017 -1.975 20.585 1.00 25.68 89 ASP A N 1
ATOM 630 C CA . ASP A 1 90 ? 45.957 -1.781 19.461 1.00 27.40 89 ASP A CA 1
ATOM 631 C C . ASP A 1 90 ? 45.265 -0.931 18.419 1.00 25.99 89 ASP A C 1
ATOM 632 O O . ASP A 1 90 ? 44.576 -1.428 17.522 1.00 21.80 89 ASP A O 1
ATOM 637 N N . ILE A 1 91 ? 45.465 0.373 18.534 1.00 26.14 90 ILE A N 1
ATOM 638 C CA . ILE A 1 91 ? 44.712 1.300 17.684 1.00 27.06 90 ILE A CA 1
ATOM 639 C C . ILE A 1 91 ? 45.055 1.134 16.198 1.00 25.20 90 ILE A C 1
ATOM 640 O O . ILE A 1 91 ? 44.186 1.327 15.359 1.00 26.86 90 ILE A O 1
ATOM 645 N N . GLY A 1 92 ? 46.274 0.721 15.896 1.00 25.44 91 GLY A N 1
ATOM 646 C CA . GLY A 1 92 ? 46.700 0.536 14.508 1.00 27.10 91 GLY A CA 1
ATOM 647 C C . GLY A 1 92 ? 45.928 -0.597 13.871 1.00 29.69 91 GLY A C 1
ATOM 648 O O . GLY A 1 92 ? 45.424 -0.481 12.751 1.00 28.00 91 GLY A O 1
ATOM 649 N N . LEU A 1 93 ? 45.853 -1.707 14.598 1.00 26.81 92 LEU A N 1
ATOM 650 C CA . LEU A 1 93 ? 45.121 -2.863 14.145 1.00 28.42 92 LEU A CA 1
ATOM 651 C C . LEU A 1 93 ? 43.634 -2.532 14.011 1.00 25.61 92 LEU A C 1
ATOM 652 O O . LEU A 1 93 ? 43.042 -2.794 12.996 1.00 26.04 92 LEU A O 1
ATOM 657 N N . LEU A 1 94 ? 43.048 -1.927 15.032 1.00 23.73 93 LEU A N 1
ATOM 658 C CA . LEU A 1 94 ? 41.606 -1.675 15.015 1.00 26.60 93 LEU A CA 1
ATOM 659 C C . LEU A 1 94 ? 41.280 -0.776 13.844 1.00 23.48 93 LEU A C 1
ATOM 660 O O . LEU A 1 94 ? 40.296 -0.988 13.151 1.00 26.05 93 LEU A O 1
ATOM 665 N N . ALA A 1 95 ? 42.126 0.216 13.583 1.00 22.12 94 ALA A N 1
ATOM 666 C CA . ALA A 1 95 ? 41.867 1.118 12.452 1.00 23.77 94 ALA A CA 1
ATOM 667 C C . ALA A 1 95 ? 41.996 0.398 11.124 1.00 22.90 94 ALA A C 1
ATOM 668 O O . ALA A 1 95 ? 41.242 0.685 10.156 1.00 24.74 94 ALA A O 1
ATOM 670 N N . SER A 1 96 ? 42.928 -0.540 11.050 1.00 23.71 95 SER A N 1
ATOM 671 C CA . SER A 1 96 ? 43.091 -1.266 9.806 1.00 24.88 95 SER A CA 1
ATOM 672 C C . SER A 1 96 ? 41.855 -2.118 9.587 1.00 23.01 95 SER A C 1
ATOM 673 O O . SER A 1 96 ? 41.434 -2.307 8.466 1.00 20.33 95 SER A O 1
ATOM 676 N N . ARG A 1 97 ? 41.293 -2.660 10.648 1.00 21.79 96 ARG A N 1
ATOM 677 C CA . ARG A 1 97 ? 40.093 -3.489 10.516 1.00 24.20 96 ARG A CA 1
ATOM 678 C C . ARG A 1 97 ? 38.926 -2.667 10.047 1.00 24.11 96 ARG A C 1
ATOM 679 O O . ARG A 1 97 ? 38.159 -3.096 9.203 1.00 25.91 96 ARG A O 1
ATOM 687 N N . LEU A 1 98 ? 38.821 -1.458 10.560 1.00 27.86 97 LEU A N 1
ATOM 688 C CA . LEU A 1 98 ? 37.755 -0.524 10.140 1.00 27.99 97 LEU A CA 1
ATOM 689 C C . LEU A 1 98 ? 37.948 -0.101 8.664 1.00 28.53 97 LEU A C 1
ATOM 690 O O . LEU A 1 98 ? 36.983 -0.053 7.901 1.00 27.87 97 LEU A O 1
ATOM 695 N N . VAL A 1 99 ? 39.195 0.147 8.266 1.00 26.07 98 VAL A N 1
ATOM 696 C CA . VAL A 1 99 ? 39.515 0.478 6.864 1.00 26.90 98 VAL A CA 1
ATOM 697 C C . VAL A 1 99 ? 39.065 -0.706 5.985 1.00 26.39 98 VAL A C 1
ATOM 698 O O . VAL A 1 99 ? 38.483 -0.483 4.932 1.00 24.03 98 VAL A O 1
ATOM 702 N N . GLY A 1 100 ? 39.382 -1.936 6.426 1.00 27.65 99 GLY A N 1
ATOM 703 C CA . GLY A 1 100 ? 38.983 -3.184 5.728 1.00 28.30 99 GLY A CA 1
ATOM 704 C C . GLY A 1 100 ? 37.469 -3.304 5.573 1.00 24.42 99 GLY A C 1
ATOM 705 O O . GLY A 1 100 ? 36.973 -3.594 4.469 1.00 25.50 99 GLY A O 1
ATOM 706 N N . ALA A 1 101 ? 36.732 -3.068 6.650 1.00 25.22 100 ALA A N 1
ATOM 707 C CA . ALA A 1 101 ? 35.259 -3.047 6.589 1.00 25.74 100 ALA A CA 1
ATOM 708 C C . ALA A 1 101 ? 34.695 -1.957 5.677 1.00 24.40 100 ALA A C 1
ATOM 709 O O . ALA A 1 101 ? 33.645 -2.143 5.047 1.00 26.05 100 ALA A O 1
ATOM 711 N N . THR A 1 102 ? 35.368 -0.814 5.623 1.00 23.08 101 THR A N 1
ATOM 712 C CA . THR A 1 102 ? 34.972 0.308 4.741 1.00 25.68 101 THR A CA 1
ATOM 713 C C . THR A 1 102 ? 35.098 -0.151 3.269 1.00 26.66 101 THR A C 1
ATOM 714 O O . THR A 1 102 ? 34.172 -0.040 2.484 1.00 25.36 101 THR A O 1
ATOM 718 N N . ASP A 1 103 ? 36.243 -0.726 2.941 1.00 27.27 102 ASP A N 1
ATOM 719 C CA . ASP A 1 103 ? 36.492 -1.251 1.591 1.00 27.64 102 ASP A CA 1
ATOM 720 C C . ASP A 1 103 ? 35.463 -2.326 1.204 1.00 27.25 102 ASP A C 1
ATOM 721 O O . ASP A 1 103 ? 34.977 -2.354 0.057 1.00 24.28 102 ASP A O 1
ATOM 726 N N . TRP A 1 104 ? 35.079 -3.157 2.168 1.00 25.80 103 TRP A N 1
ATOM 727 C CA . TRP A 1 104 ? 34.072 -4.203 1.927 1.00 25.10 103 TRP A CA 1
ATOM 728 C C . TRP A 1 104 ? 32.740 -3.558 1.552 1.00 22.95 103 TRP A C 1
ATOM 729 O O . TRP A 1 104 ? 32.122 -3.954 0.545 1.00 23.81 103 TRP A O 1
ATOM 740 N N . LEU A 1 105 ? 32.338 -2.540 2.314 1.00 26.18 104 LEU A N 1
ATOM 741 C CA . LEU A 1 105 ? 31.129 -1.766 1.997 1.00 24.94 104 LEU A CA 1
ATOM 742 C C . LEU A 1 105 ? 31.236 -1.107 0.621 1.00 26.72 104 LEU A C 1
ATOM 743 O O . LEU A 1 105 ? 30.270 -1.057 -0.120 1.00 29.26 104 LEU A O 1
ATOM 748 N N . THR A 1 106 ? 32.419 -0.584 0.301 1.00 26.72 105 THR A N 1
ATOM 749 C CA . THR A 1 106 ? 32.631 0.060 -0.976 1.00 26.17 105 THR A CA 1
ATOM 750 C C . THR A 1 106 ? 32.436 -0.884 -2.180 1.00 23.32 105 THR A C 1
ATOM 751 O O . THR A 1 106 ? 31.814 -0.509 -3.184 1.00 23.11 105 THR A O 1
ATOM 755 N N . HIS A 1 107 ? 32.924 -2.104 -2.045 1.00 25.03 106 HIS A N 1
ATOM 756 C CA . HIS A 1 107 ? 32.953 -3.085 -3.099 1.00 25.68 106 HIS A CA 1
ATOM 757 C C . HIS A 1 107 ? 31.830 -4.125 -3.122 1.00 28.42 106 HIS A C 1
ATOM 758 O O . HIS A 1 107 ? 31.811 -4.974 -4.021 1.00 27.66 106 HIS A O 1
ATOM 765 N N . ASN A 1 108 ? 30.906 -4.044 -2.162 1.00 25.36 107 ASN A N 1
ATOM 766 C CA . ASN A 1 108 ? 29.757 -4.916 -2.087 1.00 25.88 107 ASN A CA 1
ATOM 767 C C . ASN A 1 108 ? 28.598 -4.314 -2.903 1.00 26.00 107 ASN A C 1
ATOM 768 O O . ASN A 1 108 ? 28.192 -3.185 -2.634 1.00 26.23 107 ASN A O 1
ATOM 773 N N . PRO A 1 109 ? 28.047 -5.054 -3.881 1.00 26.51 108 PRO A N 1
ATOM 774 C CA . PRO A 1 109 ? 26.963 -4.413 -4.659 1.00 28.35 108 PRO A CA 1
ATOM 775 C C . PRO A 1 109 ? 25.756 -3.960 -3.863 1.00 27.33 108 PRO A C 1
ATOM 776 O O . PRO A 1 109 ? 25.120 -2.993 -4.270 1.00 28.20 108 PRO A O 1
ATOM 780 N N . ASP A 1 110 ? 25.467 -4.612 -2.727 1.00 28.54 109 ASP A N 1
ATOM 781 C CA . ASP A 1 110 ? 24.332 -4.216 -1.874 1.00 28.44 109 ASP A CA 1
ATOM 782 C C . ASP A 1 110 ? 24.533 -2.877 -1.151 1.00 28.14 109 ASP A C 1
ATOM 783 O O . ASP A 1 110 ? 23.561 -2.218 -0.762 1.00 29.89 109 ASP A O 1
ATOM 788 N N . THR A 1 111 ? 25.779 -2.484 -0.941 1.00 25.87 110 THR A N 1
ATOM 789 C CA . THR A 1 111 ? 26.068 -1.235 -0.220 1.00 26.14 110 THR A CA 1
ATOM 790 C C . THR A 1 111 ? 26.926 -0.212 -0.929 1.00 26.24 110 THR A C 1
ATOM 791 O O . THR A 1 111 ? 27.145 0.873 -0.378 1.00 27.24 110 THR A O 1
ATOM 795 N N . GLN A 1 112 ? 27.379 -0.520 -2.146 1.00 24.29 111 GLN A N 1
ATOM 796 C CA . GLN A 1 11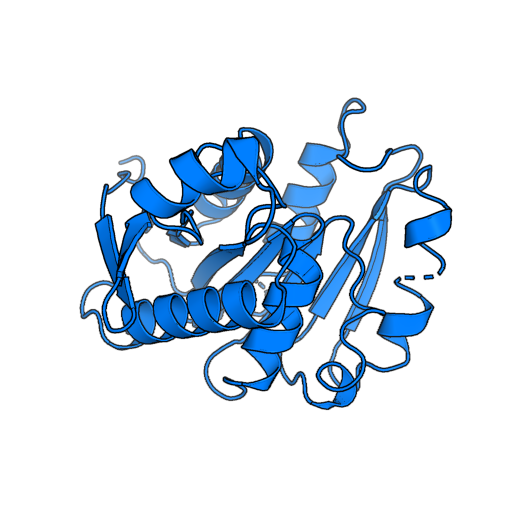2 ? 28.308 0.361 -2.890 1.00 23.63 111 GLN A CA 1
ATOM 797 C C . GLN A 1 112 ? 27.861 1.810 -3.068 1.00 24.35 111 GLN A C 1
ATOM 798 O O . GLN A 1 112 ? 28.682 2.734 -3.150 1.00 22.81 111 GLN A O 1
ATOM 804 N N . HIS A 1 113 ? 26.555 1.999 -3.131 1.00 23.43 112 HIS A N 1
ATOM 805 C CA . HIS A 1 113 ? 25.948 3.309 -3.291 1.00 24.26 112 HIS A CA 1
ATOM 806 C C . HIS A 1 113 ? 25.852 4.097 -1.989 1.00 27.45 112 HIS A C 1
ATOM 807 O O . HIS A 1 113 ? 25.503 5.279 -2.019 1.00 26.29 112 HIS A O 1
ATOM 814 N N . LEU A 1 114 ? 26.145 3.466 -0.843 1.00 27.36 113 LEU A N 1
ATOM 815 C CA . LEU A 1 114 ? 25.958 4.157 0.422 1.00 27.02 113 LEU A CA 1
ATOM 816 C C . LEU A 1 114 ? 27.145 5.018 0.849 1.00 27.34 113 LEU A C 1
ATOM 817 O O . LEU A 1 114 ? 28.299 4.600 0.740 1.00 28.28 113 LEU A O 1
ATOM 822 N N . LYS A 1 115 ? 26.858 6.217 1.354 1.00 26.95 114 LYS A N 1
ATOM 823 C CA . LYS A 1 115 ? 27.925 7.096 1.868 1.00 29.88 114 LYS A CA 1
ATOM 824 C C . LYS A 1 115 ? 28.334 6.660 3.280 1.00 29.03 114 LYS A C 1
ATOM 825 O O . LYS A 1 115 ? 27.530 6.659 4.230 1.00 31.34 114 LYS A O 1
ATOM 831 N N . VAL A 1 116 ? 29.612 6.333 3.422 1.00 31.33 115 VAL A N 1
ATOM 832 C CA . VAL A 1 116 ? 30.090 5.812 4.677 1.00 31.86 115 VAL A CA 1
ATOM 833 C C . VAL A 1 116 ? 30.407 6.874 5.705 1.00 31.13 115 VAL A C 1
ATOM 834 O O . VAL A 1 116 ? 31.084 7.857 5.415 1.00 34.60 115 VAL A O 1
ATOM 838 N N . GLY A 1 117 ? 29.911 6.637 6.922 1.00 29.88 116 GLY A N 1
ATOM 839 C CA . GLY A 1 117 ? 30.246 7.450 8.090 1.00 28.53 116 GLY A CA 1
ATOM 840 C C . GLY A 1 117 ? 30.692 6.511 9.211 1.00 26.70 116 GLY A C 1
ATOM 841 O O . GLY A 1 117 ? 30.329 5.341 9.231 1.00 27.54 116 GLY A O 1
ATOM 842 N N . TYR A 1 118 ? 31.434 7.030 10.185 1.00 27.28 117 TYR A N 1
ATOM 843 C CA . TYR A 1 118 ? 31.884 6.204 11.296 1.00 27.56 117 TYR A CA 1
ATOM 844 C C . TYR A 1 118 ? 31.318 6.687 12.630 1.00 28.50 117 TYR A C 1
ATOM 845 O O . TYR A 1 118 ? 31.208 7.931 12.891 1.00 27.73 117 TYR A O 1
ATOM 854 N N . PHE A 1 119 ? 30.925 5.721 13.448 1.00 29.21 118 PHE A N 1
ATOM 855 C CA . PHE A 1 119 ? 30.501 5.987 14.823 1.00 29.97 118 PHE A CA 1
ATOM 856 C C . PHE A 1 119 ? 31.455 5.207 15.673 1.00 29.18 118 PHE A C 1
ATOM 857 O O . PHE A 1 119 ? 31.361 3.980 15.732 1.00 31.65 118 PHE A O 1
ATOM 865 N N . GLY A 1 120 ? 32.385 5.906 16.333 1.00 26.61 119 GLY A N 1
ATOM 866 C CA . GLY A 1 120 ? 33.375 5.249 17.128 1.00 26.75 119 GLY A CA 1
ATOM 867 C C . GLY A 1 120 ? 33.093 5.449 18.599 1.00 29.20 119 GLY A C 1
ATOM 868 O O . GLY A 1 120 ? 32.963 6.591 19.023 1.00 29.52 119 GLY A O 1
ATOM 869 N N . ALA A 1 121 ? 33.029 4.351 19.363 1.00 24.78 120 ALA A N 1
ATOM 870 C CA . ALA A 1 121 ? 32.699 4.392 20.787 1.00 28.60 120 ALA A CA 1
ATOM 871 C C . ALA A 1 121 ? 33.935 4.176 21.663 1.00 28.26 120 ALA A C 1
ATOM 872 O O . ALA A 1 121 ? 34.693 3.199 21.461 1.00 29.70 120 ALA A O 1
ATOM 874 N N . SER A 1 122 ? 34.121 5.077 22.618 1.00 26.50 121 SER A N 1
ATOM 875 C CA A SER A 1 122 ? 35.236 4.994 23.554 0.50 28.55 121 SER A CA 1
ATOM 876 C CA B SER A 1 122 ? 35.239 4.995 23.565 0.50 28.17 121 SER A CA 1
ATOM 877 C C . SER A 1 122 ? 36.557 4.816 22.784 1.00 26.63 121 SER A C 1
ATOM 878 O O . SER A 1 122 ? 36.883 5.664 21.977 1.00 27.01 121 SER A O 1
ATOM 883 N N . THR A 1 123 ? 37.318 3.732 22.991 1.00 27.34 122 THR A N 1
ATOM 884 C CA . THR A 1 123 ? 38.565 3.535 22.206 1.00 26.82 122 THR A CA 1
ATOM 885 C C . THR A 1 123 ? 38.331 3.466 20.659 1.00 27.02 122 THR A C 1
ATOM 886 O O . THR A 1 123 ? 39.255 3.745 19.855 1.00 31.41 122 THR A O 1
ATOM 890 N N . GLY A 1 124 ? 37.114 3.111 20.244 1.00 28.70 123 GLY A N 1
ATOM 891 C CA . GLY A 1 124 ? 36.738 3.121 18.822 1.00 30.62 123 GLY A CA 1
ATOM 892 C C . GLY A 1 124 ? 36.840 4.493 18.148 1.00 31.18 123 GLY A C 1
ATOM 893 O O . GLY A 1 124 ? 37.103 4.592 16.926 1.00 27.73 123 GLY A O 1
ATOM 894 N N . GLY A 1 125 ? 36.630 5.548 18.936 1.00 29.42 124 GLY A N 1
ATOM 895 C CA . GLY A 1 125 ? 36.729 6.930 18.446 1.00 28.10 124 GLY A CA 1
ATOM 896 C C . GLY A 1 125 ? 38.065 7.208 17.781 1.00 29.98 124 GLY A C 1
ATOM 897 O O . GLY A 1 125 ? 38.124 7.632 16.626 1.00 30.20 124 GLY A O 1
ATOM 898 N N . GLY A 1 126 ? 39.149 6.971 18.506 1.00 29.94 125 GLY A N 1
ATOM 899 C CA . GLY A 1 126 ? 40.477 7.148 17.956 1.00 28.58 125 GLY A CA 1
ATOM 900 C C . GLY A 1 126 ? 40.708 6.288 16.721 1.00 30.71 125 GLY A C 1
ATOM 901 O O . GLY A 1 126 ? 41.309 6.752 15.735 1.00 29.08 125 GLY A O 1
ATOM 902 N N . ALA A 1 127 ? 40.244 5.042 16.782 1.00 26.70 126 ALA A N 1
ATOM 903 C CA . ALA A 1 127 ? 40.431 4.116 15.681 1.00 26.51 126 ALA A CA 1
ATOM 904 C C . ALA A 1 127 ? 39.702 4.633 14.433 1.00 25.54 126 ALA A C 1
ATOM 905 O O . ALA A 1 127 ? 40.251 4.574 13.343 1.00 28.31 126 ALA A O 1
ATOM 907 N N . ALA A 1 128 ? 38.500 5.195 14.636 1.00 25.35 127 ALA A N 1
ATOM 908 C CA . ALA A 1 128 ? 37.682 5.766 13.585 1.00 25.90 127 ALA A CA 1
ATOM 909 C C . ALA A 1 128 ? 38.399 6.921 12.916 1.00 27.53 127 ALA A C 1
ATOM 910 O O . ALA A 1 128 ? 38.361 7.020 11.680 1.00 23.32 127 ALA A O 1
ATOM 912 N N . LEU A 1 129 ? 39.022 7.798 13.721 1.00 23.46 128 LEU A N 1
ATOM 913 C CA . LEU A 1 129 ? 39.722 8.938 13.156 1.00 24.65 128 LEU A CA 1
ATOM 914 C C . LEU A 1 129 ? 40.948 8.493 12.391 1.00 24.77 128 LEU A C 1
ATOM 915 O O . LEU A 1 129 ? 41.258 9.082 11.364 1.00 25.72 128 LEU A O 1
ATOM 920 N N . VAL A 1 130 ? 41.663 7.475 12.884 1.00 25.23 129 VAL A N 1
ATOM 921 C CA . VAL A 1 130 ? 42.862 7.000 12.168 1.00 24.14 129 VAL A CA 1
ATOM 922 C C . VAL A 1 130 ? 42.463 6.393 10.821 1.00 26.24 129 VAL A C 1
ATOM 923 O O . VAL A 1 130 ? 43.112 6.634 9.804 1.00 26.80 129 VAL A O 1
ATOM 927 N N . ALA A 1 131 ? 41.373 5.623 10.816 1.00 26.80 130 ALA A N 1
ATOM 928 C CA . ALA A 1 131 ? 40.849 5.038 9.593 1.00 28.92 130 ALA A CA 1
ATOM 929 C C . ALA A 1 131 ? 40.349 6.099 8.577 1.00 29.12 130 ALA A C 1
ATOM 930 O O . ALA A 1 131 ? 40.598 5.983 7.377 1.00 29.76 130 ALA A O 1
ATOM 932 N N . ALA A 1 132 ? 39.650 7.120 9.073 1.00 27.08 131 ALA A N 1
ATOM 933 C CA . ALA A 1 132 ? 39.112 8.189 8.240 1.00 25.11 131 ALA A CA 1
ATOM 934 C C . ALA A 1 132 ? 40.218 8.921 7.476 1.00 26.12 131 ALA A C 1
ATOM 935 O O . ALA A 1 132 ? 40.047 9.263 6.306 1.00 28.37 131 ALA A O 1
ATOM 937 N N . ALA A 1 133 ? 41.349 9.143 8.138 1.00 25.60 132 ALA A N 1
ATOM 938 C CA . ALA A 1 133 ? 42.516 9.777 7.524 1.00 26.21 132 ALA A CA 1
ATOM 939 C C . ALA A 1 133 ? 43.105 8.919 6.401 1.00 28.22 132 ALA A C 1
ATOM 940 O O . ALA A 1 133 ? 43.729 9.470 5.495 1.00 26.00 132 ALA A O 1
ATOM 942 N N . GLU A 1 134 ? 42.914 7.593 6.477 1.00 27.81 133 GLU A N 1
ATOM 943 C CA . GLU A 1 134 ? 43.327 6.633 5.428 1.00 29.72 133 GLU A CA 1
ATOM 944 C C . GLU A 1 134 ? 42.345 6.502 4.242 1.00 30.32 133 GLU A C 1
ATOM 945 O O . GLU A 1 134 ? 42.727 5.941 3.211 1.00 29.25 133 GLU A O 1
ATOM 951 N N . ARG A 1 135 ? 41.106 6.962 4.387 1.00 27.62 134 ARG A N 1
ATOM 952 C CA . ARG A 1 135 ? 40.118 6.913 3.302 1.00 27.90 134 ARG A CA 1
ATOM 953 C C . ARG A 1 135 ? 39.409 8.262 3.145 1.00 28.04 134 ARG A C 1
ATOM 954 O O . ARG A 1 135 ? 38.167 8.354 3.320 1.00 30.62 134 ARG A O 1
ATOM 962 N N . PRO A 1 136 ? 40.164 9.321 2.781 1.00 27.85 135 PRO A N 1
ATOM 963 C CA . PRO A 1 136 ? 39.589 10.678 2.732 1.00 27.58 135 PRO A CA 1
ATOM 964 C C . PRO A 1 136 ? 38.466 10.945 1.743 1.00 31.32 135 PRO A C 1
ATOM 965 O O . PRO A 1 136 ? 37.625 11.832 1.983 1.00 29.10 135 PRO A O 1
ATOM 969 N N . GLU A 1 137 ? 38.439 10.226 0.631 1.00 31.63 136 GLU A N 1
ATOM 970 C CA . GLU A 1 137 ? 37.381 10.458 -0.341 1.00 33.26 136 GLU A CA 1
ATOM 971 C C . GLU A 1 137 ? 36.155 9.607 -0.041 1.00 30.93 136 GLU A C 1
ATOM 972 O O . GLU A 1 137 ? 35.059 9.951 -0.463 1.00 33.24 136 GLU A O 1
ATOM 974 N N . THR A 1 138 ? 36.324 8.543 0.735 1.00 29.06 137 THR A N 1
ATOM 975 C CA . THR A 1 138 ? 35.256 7.584 1.005 1.00 27.96 137 THR A CA 1
ATOM 976 C C . THR A 1 138 ? 34.462 7.876 2.273 1.00 28.64 137 THR A C 1
ATOM 977 O O . THR A 1 138 ? 33.246 7.681 2.297 1.00 31.57 137 THR A O 1
ATOM 981 N N . VAL A 1 139 ? 35.131 8.309 3.337 1.00 25.41 138 VAL A N 1
ATOM 982 C CA . VAL A 1 139 ? 34.466 8.509 4.621 1.00 27.36 138 VAL A CA 1
ATOM 983 C C . VAL A 1 139 ? 34.009 9.952 4.688 1.00 25.66 138 VAL A C 1
ATOM 984 O O . VAL A 1 139 ? 34.828 10.867 4.586 1.00 26.33 138 VAL A O 1
ATOM 988 N N . GLN A 1 140 ? 32.701 10.121 4.818 1.00 25.45 139 GLN A N 1
ATOM 989 C CA . GLN A 1 140 ? 32.030 11.427 4.767 1.00 28.49 139 GLN A CA 1
ATOM 990 C C . GLN A 1 140 ? 31.629 12.055 6.091 1.00 27.28 139 GLN A C 1
ATOM 991 O O . GLN A 1 140 ? 31.164 13.217 6.109 1.00 28.58 139 GLN A O 1
ATOM 997 N N . ALA A 1 141 ? 31.812 11.328 7.191 1.00 29.06 140 ALA A N 1
ATOM 998 C CA . ALA A 1 141 ? 31.481 11.838 8.521 1.00 27.12 140 ALA A CA 1
ATOM 999 C C . ALA A 1 141 ? 31.973 10.905 9.605 1.00 27.80 140 ALA A C 1
ATOM 1000 O O . ALA A 1 141 ? 32.075 9.694 9.417 1.00 25.88 140 ALA A O 1
ATOM 1002 N N . VAL A 1 142 ? 32.301 11.484 10.753 1.00 28.98 141 VAL A N 1
ATOM 1003 C CA . VAL A 1 142 ? 32.742 10.710 11.903 1.00 28.79 141 VAL A CA 1
ATOM 1004 C C . VAL A 1 142 ? 32.130 11.313 13.169 1.00 27.52 141 VAL A C 1
ATOM 1005 O O . VAL A 1 142 ? 32.071 12.517 13.308 1.00 27.59 141 VAL A O 1
ATOM 1009 N N . VAL A 1 143 ? 31.660 10.451 14.058 1.00 26.78 142 VAL A N 1
ATOM 1010 C CA . VAL A 1 143 ? 31.172 10.852 15.377 1.00 27.69 142 VAL A CA 1
ATOM 1011 C C . VAL A 1 143 ? 31.992 10.002 16.368 1.00 27.13 142 VAL A C 1
ATOM 1012 O O . VAL A 1 143 ? 32.101 8.783 16.208 1.00 25.39 142 VAL A O 1
ATOM 1016 N N . SER A 1 144 ? 32.581 10.654 17.364 1.00 26.12 143 SER A N 1
ATOM 1017 C CA . SER A 1 144 ? 33.356 9.982 18.391 1.00 27.43 143 SER A CA 1
ATOM 1018 C C . SER A 1 144 ? 32.619 10.139 19.712 1.00 24.92 143 SER A C 1
ATOM 1019 O O . SER A 1 144 ? 32.370 11.270 20.129 1.00 24.07 143 SER A O 1
ATOM 1022 N N . ARG A 1 145 ? 32.195 9.014 20.307 1.00 24.82 144 ARG A N 1
ATOM 1023 C CA . ARG A 1 145 ? 31.456 9.034 21.589 1.00 26.80 144 ARG A CA 1
ATOM 1024 C C . ARG A 1 145 ? 32.390 8.733 22.746 1.00 27.40 144 ARG A C 1
ATOM 1025 O O . ARG A 1 145 ? 32.822 7.587 22.938 1.00 27.03 144 ARG A O 1
ATOM 1033 N N . GLY A 1 146 ? 32.717 9.771 23.515 1.00 26.30 145 GLY A N 1
ATOM 1034 C CA . GLY A 1 146 ? 33.589 9.603 24.683 1.00 26.64 145 GLY A CA 1
ATOM 1035 C C . GLY A 1 146 ? 34.929 8.978 24.351 1.00 28.28 145 GLY A C 1
ATOM 1036 O O . GLY A 1 146 ? 35.398 8.112 25.076 1.00 30.45 145 GLY A O 1
ATOM 1037 N N . GLY A 1 147 ? 35.567 9.435 23.282 1.00 28.00 146 GLY A N 1
ATOM 1038 C CA . GLY A 1 147 ? 36.847 8.886 22.886 1.00 33.31 146 GLY A CA 1
ATOM 1039 C C . GLY A 1 147 ? 38.073 9.636 23.393 1.00 31.17 146 GLY A C 1
ATOM 1040 O O . GLY A 1 147 ? 37.969 10.609 24.134 1.00 28.76 146 GLY A O 1
ATOM 1041 N N . ARG A 1 148 ? 39.230 9.131 23.002 1.00 31.80 147 ARG A N 1
ATOM 1042 C CA . ARG A 1 148 ? 40.534 9.788 23.272 1.00 34.49 147 ARG A CA 1
ATOM 1043 C C . ARG A 1 148 ? 41.206 10.010 21.903 1.00 34.48 147 ARG A C 1
ATOM 1044 O O . ARG A 1 148 ? 42.208 9.377 21.589 1.00 38.60 147 ARG A O 1
ATOM 1052 N N . PRO A 1 149 ? 40.619 10.905 21.076 1.00 34.70 148 PRO A N 1
ATOM 1053 C CA . PRO A 1 149 ? 41.142 11.282 19.752 1.00 34.44 148 PRO A CA 1
ATOM 1054 C C . PRO A 1 149 ? 42.516 11.918 19.856 1.00 33.70 148 PRO A C 1
ATOM 1055 O O . PRO A 1 149 ? 43.345 11.786 18.979 1.00 32.71 148 PRO A O 1
ATOM 1059 N N . ASP A 1 150 ? 42.756 12.624 20.952 1.00 36.29 149 ASP A N 1
ATOM 1060 C CA . ASP A 1 150 ? 44.037 13.269 21.178 1.00 34.45 149 ASP A CA 1
ATOM 1061 C C . ASP A 1 150 ? 45.172 12.263 21.124 1.00 36.40 149 ASP A C 1
ATOM 1062 O O . ASP A 1 150 ? 46.324 12.644 20.905 1.00 37.20 149 ASP A O 1
ATOM 1067 N N . LEU A 1 151 ? 44.864 10.982 21.324 1.00 38.82 150 LEU A N 1
ATOM 1068 C CA . LEU A 1 151 ? 45.889 9.943 21.280 1.00 36.88 150 LEU A CA 1
ATOM 1069 C C . LEU A 1 151 ? 46.128 9.364 19.884 1.00 36.64 150 LEU A C 1
ATOM 1070 O O . LEU A 1 151 ? 46.750 8.317 19.754 1.00 40.01 150 LEU A O 1
ATOM 1075 N N . ALA A 1 152 ? 45.689 10.076 18.849 1.00 36.62 151 ALA A N 1
ATOM 1076 C CA . ALA A 1 152 ? 45.897 9.708 17.432 1.00 34.83 151 ALA A CA 1
ATOM 1077 C C . ALA A 1 152 ? 46.334 11.001 16.732 1.00 32.94 151 ALA A C 1
ATOM 1078 O O . ALA A 1 152 ? 45.745 11.385 15.730 1.00 26.57 151 ALA A O 1
ATOM 1080 N N . PRO A 1 153 ? 47.382 11.663 17.252 1.00 37.74 152 PRO A N 1
ATOM 1081 C CA . PRO A 1 153 ? 47.695 13.006 16.776 1.00 36.53 152 PRO A CA 1
ATOM 1082 C C . PRO A 1 153 ? 48.192 13.126 15.360 1.00 36.98 152 PRO A C 1
ATOM 1083 O O . PRO A 1 153 ? 48.027 14.189 14.766 1.00 38.00 152 PRO A O 1
ATOM 1087 N N . SER A 1 154 ? 48.818 12.080 14.820 1.00 37.17 153 SER A N 1
ATOM 1088 C CA . SER A 1 154 ? 49.302 12.141 13.427 1.00 34.73 153 SER A CA 1
ATOM 1089 C C . SER A 1 154 ? 48.139 12.085 12.447 1.00 33.21 153 SER A C 1
ATOM 1090 O O . SER A 1 154 ? 48.180 12.705 11.390 1.00 31.24 153 SER A O 1
ATOM 1093 N N . ALA A 1 155 ? 47.097 11.339 12.796 1.00 30.73 154 ALA A N 1
ATOM 1094 C CA . ALA A 1 155 ? 45.916 11.257 11.949 1.00 30.08 154 ALA A CA 1
ATOM 1095 C C . ALA A 1 155 ? 45.056 12.491 11.974 1.00 27.15 154 ALA A C 1
ATOM 1096 O O . ALA A 1 155 ? 44.446 12.828 10.957 1.00 27.45 154 ALA A O 1
ATOM 1098 N N . LEU A 1 156 ? 44.969 13.157 13.128 1.00 26.03 155 LEU A N 1
ATOM 1099 C CA . LEU A 1 156 ? 43.986 14.237 13.285 1.00 27.33 155 LEU A CA 1
ATOM 1100 C C . LEU A 1 156 ? 43.959 15.326 12.202 1.00 27.36 155 LEU A C 1
ATOM 1101 O O . LEU A 1 156 ? 42.897 15.547 11.598 1.00 25.56 155 LEU A O 1
ATOM 1106 N N . PRO A 1 157 ? 45.101 15.973 11.932 1.00 26.17 156 PRO A N 1
ATOM 1107 C CA . PRO A 1 157 ? 45.074 17.008 10.874 1.00 25.59 156 PRO A CA 1
ATOM 1108 C C . PRO A 1 157 ? 44.842 16.514 9.422 1.00 26.97 156 PRO A C 1
ATOM 1109 O O . PRO A 1 157 ? 44.637 17.355 8.529 1.00 26.96 156 PRO A O 1
ATOM 1113 N N . HIS A 1 158 ? 44.851 15.191 9.192 1.00 23.92 157 HIS A N 1
ATOM 1114 C CA . HIS A 1 158 ? 44.611 14.650 7.872 1.00 24.50 157 HIS A CA 1
ATOM 1115 C C . HIS A 1 158 ? 43.173 14.230 7.677 1.00 26.04 157 HIS A C 1
ATOM 1116 O O . HIS A 1 158 ? 42.760 13.974 6.544 1.00 28.06 157 HIS A O 1
ATOM 1123 N N . VAL A 1 159 ? 42.421 14.151 8.763 1.00 23.22 158 VAL A N 1
ATOM 1124 C CA . VAL A 1 159 ? 41.005 13.764 8.683 1.00 24.98 158 VAL A CA 1
ATOM 1125 C C . VAL A 1 159 ? 40.276 14.815 7.845 1.00 26.47 158 VAL A C 1
ATOM 1126 O O . VAL A 1 159 ? 40.400 16.029 8.102 1.00 24.17 158 VAL A O 1
ATOM 1130 N N . LYS A 1 160 ? 39.583 14.343 6.814 1.00 25.25 159 LYS A N 1
ATOM 1131 C CA . LYS A 1 160 ? 38.806 15.211 5.912 1.00 28.07 159 LYS A CA 1
ATOM 1132 C C . LYS A 1 160 ? 37.305 15.099 6.163 1.00 28.98 159 LYS A C 1
ATOM 1133 O O . LYS A 1 160 ? 36.539 15.931 5.697 1.00 28.59 159 LYS A O 1
ATOM 1139 N N . ALA A 1 161 ? 36.896 14.061 6.886 1.00 29.69 160 ALA A N 1
ATOM 1140 C CA . ALA A 1 161 ? 35.496 13.798 7.202 1.00 27.48 160 ALA A CA 1
ATOM 1141 C C . ALA A 1 161 ? 35.008 14.711 8.317 1.00 28.79 160 ALA A C 1
ATOM 1142 O O . ALA A 1 161 ? 35.654 14.778 9.379 1.00 30.58 160 ALA A O 1
ATOM 1144 N N . PRO A 1 162 ? 33.911 15.476 8.077 1.00 29.08 161 PRO A N 1
ATOM 1145 C CA . PRO A 1 162 ? 33.346 16.298 9.178 1.00 25.20 161 PRO A CA 1
ATOM 1146 C C . PRO A 1 162 ? 33.123 15.457 10.448 1.00 25.51 161 PRO A C 1
ATOM 1147 O O . PRO A 1 162 ? 32.381 14.456 10.441 1.00 27.03 161 PRO A O 1
ATOM 1151 N N . THR A 1 163 ? 33.713 15.930 11.540 1.00 23.95 162 THR A N 1
ATOM 1152 C CA . THR A 1 163 ? 33.823 15.194 12.798 1.00 25.82 162 THR A CA 1
ATOM 1153 C C . THR A 1 163 ? 33.144 15.873 14.002 1.00 25.11 162 THR A C 1
ATOM 1154 O O . THR A 1 163 ? 33.383 17.029 14.311 1.00 22.87 162 THR A O 1
ATOM 1158 N N . LEU A 1 164 ? 32.329 15.085 14.689 1.00 24.15 163 LEU A N 1
ATOM 1159 C CA . LEU A 1 164 ? 31.625 15.496 15.861 1.00 22.88 163 LEU A CA 1
ATOM 1160 C C . LEU A 1 164 ? 32.151 14.688 17.039 1.00 22.81 163 LEU A C 1
ATOM 1161 O O . LEU A 1 164 ? 32.014 13.450 17.098 1.00 28.45 163 LEU A O 1
ATOM 1166 N N . LEU A 1 165 ? 32.742 15.388 17.980 1.00 24.19 164 LEU A N 1
ATOM 1167 C CA . LEU A 1 165 ? 33.233 14.794 19.211 1.00 26.18 164 LEU A CA 1
ATOM 1168 C C . LEU A 1 165 ? 32.147 14.989 20.315 1.00 25.56 164 LEU A C 1
ATOM 1169 O O . LEU A 1 165 ? 31.676 16.099 20.563 1.00 27.46 164 LEU A O 1
ATOM 1174 N N . ILE A 1 166 ? 31.714 13.903 20.932 1.00 22.89 165 ILE A N 1
ATOM 1175 C CA . ILE A 1 166 ? 30.712 13.974 21.967 1.00 21.58 165 ILE A CA 1
ATOM 1176 C C . ILE A 1 166 ? 31.326 13.467 23.234 1.00 23.57 165 ILE A C 1
ATOM 1177 O O . ILE A 1 166 ? 31.875 12.346 23.245 1.00 22.54 165 ILE A O 1
ATOM 1182 N N . VAL A 1 167 ? 31.169 14.222 24.317 1.00 23.58 166 VAL A N 1
ATOM 1183 C CA . VAL A 1 167 ? 31.675 13.782 25.613 1.00 25.17 166 VAL A CA 1
ATOM 1184 C C . VAL A 1 167 ? 30.664 14.024 26.721 1.00 24.14 166 VAL A C 1
ATOM 1185 O O . VAL A 1 167 ? 29.815 14.900 26.626 1.00 23.62 166 VAL A O 1
ATOM 1189 N N . GLY A 1 168 ? 30.782 13.257 27.794 1.00 23.71 167 GLY A N 1
ATOM 1190 C CA . GLY A 1 168 ? 29.945 13.466 28.980 1.00 25.97 167 GLY A CA 1
ATOM 1191 C C . GLY A 1 168 ? 30.560 14.517 29.883 1.00 24.08 167 GLY A C 1
ATOM 1192 O O . GLY A 1 168 ? 31.777 14.554 30.074 1.00 24.06 167 GLY A O 1
ATOM 1193 N N . GLY A 1 169 ? 29.718 15.404 30.418 1.00 25.34 168 GLY A N 1
ATOM 1194 C CA . GLY A 1 169 ? 30.146 16.472 31.293 1.00 23.53 168 GLY A CA 1
ATOM 1195 C C . GLY A 1 169 ? 30.871 16.045 32.564 1.00 27.27 168 GLY A C 1
ATOM 1196 O O . GLY A 1 169 ? 31.681 16.807 33.104 1.00 24.18 168 GLY A O 1
ATOM 1197 N N . TYR A 1 170 ? 30.541 14.865 33.086 1.00 26.37 169 TYR A N 1
ATO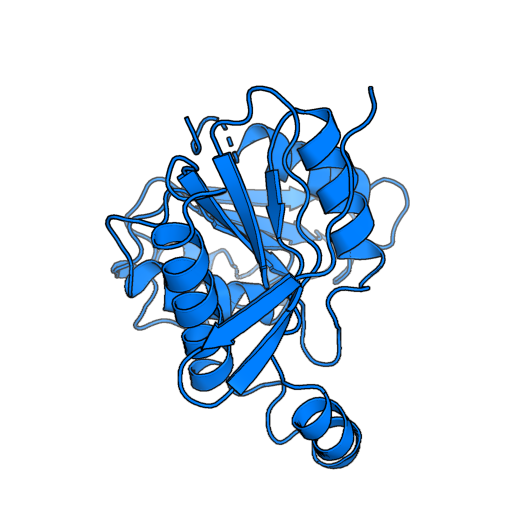M 1198 C CA . TYR A 1 170 ? 31.219 14.341 34.278 1.00 27.25 169 TYR A CA 1
ATOM 1199 C C . TYR A 1 170 ? 32.543 13.649 33.921 1.00 30.55 169 TYR A C 1
ATOM 1200 O O . TYR A 1 170 ? 33.331 13.341 34.813 1.00 29.14 169 TYR A O 1
ATOM 1209 N N . ASP A 1 171 ? 32.773 13.365 32.634 1.00 32.31 170 ASP A N 1
ATOM 1210 C CA . ASP A 1 171 ? 33.977 12.648 32.168 1.00 34.88 170 ASP A CA 1
ATOM 1211 C C . ASP A 1 171 ? 35.084 13.697 31.964 1.00 36.85 170 ASP A C 1
ATOM 1212 O O . ASP A 1 171 ? 35.668 13.783 30.896 1.00 34.81 170 ASP A O 1
ATOM 1217 N N . LEU A 1 172 ? 35.383 14.482 33.010 1.00 40.50 171 LEU A N 1
ATOM 1218 C CA . LEU A 1 172 ? 36.307 15.647 32.919 1.00 44.80 171 LEU A CA 1
ATOM 1219 C C . LEU A 1 172 ? 37.687 15.406 32.269 1.00 46.65 171 LEU A C 1
ATOM 1220 O O . LEU A 1 172 ? 38.197 16.287 31.544 1.00 47.38 171 LEU A O 1
ATOM 1222 N N . PRO A 1 173 ? 38.299 14.235 32.512 1.00 47.72 172 PRO A N 1
ATOM 1223 C CA . PRO A 1 173 ? 39.599 14.087 31.849 1.00 47.69 172 PRO A CA 1
ATOM 1224 C C . PRO A 1 173 ? 39.498 14.110 30.311 1.00 46.48 172 PRO A C 1
ATOM 1225 O O . PRO A 1 173 ? 40.227 14.859 29.627 1.00 46.84 172 PRO A O 1
ATOM 1229 N N . VAL A 1 174 ? 38.566 13.302 29.805 1.00 40.52 173 VAL A N 1
ATOM 1230 C CA . VAL A 1 174 ? 38.319 13.122 28.394 1.00 37.06 173 VAL A CA 1
ATOM 1231 C C . VAL A 1 174 ? 37.852 14.423 27.723 1.00 32.50 173 VAL A C 1
ATOM 1232 O O . VAL A 1 174 ? 38.077 14.592 26.536 1.00 29.63 173 VAL A O 1
ATOM 1236 N N . ILE A 1 175 ? 37.215 15.323 28.465 1.00 29.94 174 ILE A N 1
ATOM 1237 C CA . ILE A 1 175 ? 36.740 16.586 27.869 1.00 32.03 174 ILE A CA 1
ATOM 1238 C C . ILE A 1 175 ? 37.931 17.425 27.384 1.00 29.08 174 ILE A C 1
ATOM 1239 O O . ILE A 1 175 ? 37.992 17.797 26.230 1.00 25.08 174 ILE A O 1
ATOM 1244 N N . ALA A 1 176 ? 38.886 17.687 28.261 1.00 27.80 175 ALA A N 1
ATOM 1245 C CA . ALA A 1 176 ? 40.041 18.493 27.882 1.00 28.99 175 ALA A CA 1
ATOM 1246 C C . ALA A 1 176 ? 40.810 17.878 26.713 1.00 28.38 175 ALA A C 1
ATOM 1247 O O . ALA A 1 176 ? 41.324 18.595 25.857 1.00 22.78 175 ALA A O 1
ATOM 1257 N N . ASN A 1 178 ? 39.466 15.982 24.337 1.00 32.52 177 ASN A N 1
ATOM 1258 C CA . ASN A 1 178 ? 38.670 16.198 23.127 1.00 31.63 177 ASN A CA 1
ATOM 1259 C C . ASN A 1 178 ? 38.826 17.668 22.663 1.00 29.43 177 ASN A C 1
ATOM 1260 O O . ASN A 1 178 ? 38.891 17.946 21.472 1.00 28.02 177 ASN A O 1
ATOM 1265 N N . GLU A 1 179 ? 38.872 18.594 23.610 1.00 28.09 178 GLU A N 1
ATOM 1266 C CA . GLU A 1 179 ? 39.109 20.010 23.308 1.00 26.29 178 GLU A CA 1
ATOM 1267 C C . GLU A 1 179 ? 40.454 20.158 22.600 1.00 25.93 178 GLU A C 1
ATOM 1268 O O . GLU A 1 179 ? 40.555 20.874 21.617 1.00 28.65 178 GLU A O 1
ATOM 1274 N N . ASP A 1 180 ? 41.481 19.468 23.093 1.00 27.76 179 ASP A N 1
ATOM 1275 C CA . ASP A 1 180 ? 42.795 19.475 22.456 1.00 27.76 179 ASP A CA 1
ATOM 1276 C C . ASP A 1 180 ? 42.718 18.909 21.036 1.00 25.82 179 ASP A C 1
ATOM 1277 O O . ASP A 1 180 ? 43.234 19.504 20.100 1.00 26.28 179 ASP A O 1
ATOM 1282 N N . ALA A 1 181 ? 42.059 17.767 20.874 1.00 25.87 180 ALA A N 1
ATOM 1283 C CA . ALA A 1 181 ? 41.908 17.121 19.559 1.00 23.76 180 ALA A CA 1
ATOM 1284 C C . ALA A 1 181 ? 41.181 17.993 18.527 1.00 24.20 180 ALA A C 1
ATOM 1285 O O . ALA A 1 181 ? 41.552 18.011 17.347 1.00 24.27 180 ALA A O 1
ATOM 1287 N N . LEU A 1 182 ? 40.160 18.720 18.992 1.00 25.22 181 LEU A N 1
ATOM 1288 C CA . LEU A 1 182 ? 39.337 19.578 18.152 1.00 24.39 181 LEU A CA 1
ATOM 1289 C C . LEU A 1 182 ? 40.171 20.631 17.475 1.00 25.00 181 LEU A C 1
ATOM 1290 O O . LEU A 1 182 ? 39.898 20.987 16.336 1.00 25.20 181 LEU A O 1
ATOM 1295 N N . GLU A 1 183 ? 41.174 21.139 18.186 1.00 27.80 182 GLU A N 1
ATOM 1296 C CA . GLU A 1 183 ? 42.090 22.125 17.629 1.00 28.58 182 GLU A CA 1
ATOM 1297 C C . GLU A 1 183 ? 43.006 21.546 16.550 1.00 29.83 182 GLU A C 1
ATOM 1298 O O . GLU A 1 183 ? 43.453 22.281 15.661 1.00 30.52 182 GLU A O 1
ATOM 1304 N N . GLN A 1 184 ? 43.293 20.249 16.630 1.00 27.59 183 GLN A N 1
ATOM 1305 C CA A GLN A 1 184 ? 44.163 19.595 15.671 0.50 26.18 183 GLN A CA 1
ATOM 1306 C CA B GLN A 1 184 ? 44.157 19.606 15.643 0.50 26.89 183 GLN A CA 1
ATOM 1307 C C . GLN A 1 184 ? 43.404 19.256 14.376 1.00 27.02 183 GLN A C 1
ATOM 1308 O O . GLN A 1 184 ? 44.023 19.127 13.308 1.00 27.74 183 GLN A O 1
ATOM 1319 N N . LEU A 1 185 ? 42.075 19.106 14.469 1.00 26.69 184 LEU A N 1
ATOM 1320 C CA . LEU A 1 185 ? 41.254 18.852 13.292 1.00 27.79 184 LEU A CA 1
ATOM 1321 C C . LEU A 1 185 ? 41.255 20.113 12.410 1.00 30.35 184 LEU A C 1
ATOM 1322 O O . LEU A 1 185 ? 41.246 21.241 12.920 1.00 29.44 184 LEU A O 1
ATOM 1327 N N . GLN A 1 186 ? 41.318 19.907 11.092 1.00 28.40 185 GLN A N 1
ATOM 1328 C CA . GLN A 1 186 ? 41.312 20.981 10.106 1.00 28.81 185 GLN A CA 1
ATOM 1329 C C . GLN A 1 186 ? 40.055 20.969 9.238 1.00 28.56 185 GLN A C 1
ATOM 1330 O O . GLN A 1 186 ? 39.929 21.781 8.335 1.00 32.75 185 GLN A O 1
ATOM 1336 N N . THR A 1 187 ? 39.124 20.067 9.521 1.00 28.61 186 THR A N 1
ATOM 1337 C CA . THR A 1 187 ? 37.902 19.924 8.744 1.00 28.32 186 THR A CA 1
ATOM 1338 C C . THR A 1 187 ? 36.746 20.556 9.511 1.00 27.70 186 THR A C 1
ATOM 1339 O O . THR A 1 187 ? 36.958 21.106 10.598 1.00 25.95 186 THR A O 1
ATOM 1343 N N . SER A 1 188 ? 35.533 20.499 8.951 1.00 27.41 187 SER A N 1
ATOM 1344 C CA . SER A 1 188 ? 34.335 20.975 9.647 1.00 27.03 187 SER A CA 1
ATOM 1345 C C . SER A 1 188 ? 34.259 20.118 10.897 1.00 25.36 187 SER A C 1
ATOM 1346 O O . SER A 1 188 ? 34.440 18.886 10.847 1.00 24.20 187 SER A O 1
ATOM 1349 N N . LYS A 1 189 ? 33.971 20.751 12.029 1.00 24.18 188 LYS A N 1
ATOM 1350 C CA . LYS A 1 189 ? 34.084 20.014 13.279 1.00 24.93 188 LYS A CA 1
ATOM 1351 C C . LYS A 1 189 ? 33.255 20.627 14.397 1.00 24.25 188 LYS A C 1
ATOM 1352 O O . LYS A 1 189 ? 32.907 21.813 14.331 1.00 24.91 188 LYS A O 1
ATOM 1358 N N . ARG A 1 190 ? 32.979 19.813 15.422 1.00 24.84 189 ARG A N 1
ATOM 1359 C CA . ARG A 1 190 ? 32.267 20.295 16.620 1.00 25.14 189 ARG A CA 1
ATOM 1360 C C . ARG A 1 190 ? 32.495 19.384 17.787 1.00 23.33 189 ARG A C 1
ATOM 1361 O O . ARG A 1 190 ? 32.633 18.174 17.617 1.00 21.60 189 ARG A O 1
ATOM 1369 N N . LEU A 1 191 ? 32.559 20.004 18.971 1.00 24.07 190 LEU A N 1
ATOM 1370 C CA . LEU A 1 191 ? 32.618 19.289 20.239 1.00 24.82 190 LEU A CA 1
ATOM 1371 C C . LEU A 1 191 ? 31.368 19.689 20.989 1.00 21.28 190 LEU A C 1
ATOM 1372 O O . LEU A 1 191 ? 31.081 20.891 21.151 1.00 20.65 190 LEU A O 1
ATOM 1377 N N . VAL A 1 192 ? 30.629 18.688 21.439 1.00 20.79 191 VAL A N 1
ATOM 1378 C CA . VAL A 1 192 ? 29.464 18.925 22.240 1.00 20.96 191 VAL A CA 1
ATOM 1379 C C . VAL A 1 192 ? 29.521 18.067 23.477 1.00 21.12 191 VAL A C 1
ATOM 1380 O O . VAL A 1 192 ? 29.951 16.908 23.434 1.00 20.23 191 VAL A O 1
ATOM 1384 N N . ILE A 1 193 ? 29.029 18.639 24.570 1.00 24.28 192 ILE A N 1
ATOM 1385 C CA . ILE A 1 193 ? 29.058 18.033 25.881 1.00 23.93 192 ILE A CA 1
ATOM 1386 C C . ILE A 1 193 ? 27.643 17.723 26.363 1.00 26.02 192 ILE A C 1
ATOM 1387 O O . ILE A 1 193 ? 26.750 18.591 26.355 1.00 23.49 192 ILE A O 1
ATOM 1392 N N . ILE A 1 194 ? 27.443 16.494 26.831 1.00 25.42 193 ILE A N 1
ATOM 1393 C CA . ILE A 1 194 ? 26.125 16.128 27.371 1.00 25.17 193 ILE A CA 1
ATOM 1394 C C . ILE A 1 194 ? 26.243 16.343 28.874 1.00 23.13 193 ILE A C 1
ATOM 1395 O O . ILE A 1 194 ? 27.069 15.701 29.545 1.00 22.22 193 ILE A O 1
ATOM 1400 N N . PRO A 1 195 ? 25.471 17.302 29.399 1.00 23.87 194 PRO A N 1
ATOM 1401 C CA . PRO A 1 195 ? 25.661 17.611 30.809 1.00 24.28 194 PRO A CA 1
ATOM 1402 C C . PRO A 1 195 ? 25.362 16.458 31.748 1.00 26.14 194 PRO A C 1
ATOM 1403 O O . PRO A 1 195 ? 24.440 15.691 31.509 1.00 25.90 194 PRO A O 1
ATOM 1407 N N . ARG A 1 196 ? 26.179 16.346 32.791 1.00 26.40 195 ARG A N 1
ATOM 1408 C CA . ARG A 1 196 ? 25.981 15.351 33.844 1.00 26.85 195 ARG A CA 1
ATOM 1409 C C . ARG A 1 196 ? 25.845 13.924 33.334 1.00 24.45 195 ARG A C 1
ATOM 1410 O O . ARG A 1 196 ? 25.004 13.175 33.802 1.00 24.73 195 ARG A O 1
ATOM 1418 N N . ALA A 1 197 ? 26.653 13.579 32.333 1.00 25.11 196 ALA A N 1
ATOM 1419 C CA . ALA A 1 197 ? 26.743 12.232 31.807 1.00 25.38 196 ALA A CA 1
ATOM 1420 C C . ALA A 1 197 ? 28.174 11.769 32.101 1.00 26.36 196 ALA A C 1
ATOM 1421 O O . ALA A 1 197 ? 29.113 12.567 31.994 1.00 23.75 196 ALA A O 1
ATOM 1423 N N . SER A 1 198 ? 28.339 10.496 32.463 1.00 26.77 197 SER A N 1
ATOM 1424 C CA . SER A 1 198 ? 29.690 9.930 32.748 1.00 28.22 197 SER A CA 1
ATOM 1425 C C . SER A 1 198 ? 30.259 9.193 31.515 1.00 26.77 197 SER A C 1
ATOM 1426 O O . SER A 1 198 ? 29.692 9.270 30.434 1.00 28.84 197 SER A O 1
ATOM 1429 N N . HIS A 1 199 ? 31.384 8.498 31.647 1.00 29.31 198 HIS A N 1
ATOM 1430 C CA . HIS A 1 199 ? 32.041 7.924 30.475 1.00 28.96 198 HIS A CA 1
ATOM 1431 C C . HIS A 1 199 ? 31.172 7.179 29.448 1.00 31.12 198 HIS A C 1
ATOM 1432 O O . HIS A 1 199 ? 31.315 7.398 28.239 1.00 33.54 198 HIS A O 1
ATOM 1439 N N . LEU A 1 200 ? 30.290 6.288 29.893 1.00 31.57 199 LEU A N 1
ATOM 1440 C CA . LEU A 1 200 ? 29.468 5.499 28.951 1.00 28.77 199 LEU A CA 1
ATOM 1441 C C . LEU A 1 200 ? 28.030 5.991 28.845 1.00 30.16 199 LEU A C 1
ATOM 1442 O O . LEU A 1 200 ? 27.132 5.227 28.395 1.00 24.62 199 LEU A O 1
ATOM 1447 N N . PHE A 1 201 ? 27.804 7.235 29.280 1.00 27.58 200 PHE A N 1
ATOM 1448 C CA . PHE A 1 201 ? 26.507 7.863 29.091 1.00 28.87 200 PHE A CA 1
ATOM 1449 C C . PHE A 1 201 ? 25.395 7.011 29.622 1.00 29.16 200 PHE A C 1
ATOM 1450 O O . PHE A 1 201 ? 24.374 6.824 28.973 1.00 29.77 200 PHE A O 1
ATOM 1458 N N . GLU A 1 202 ? 25.595 6.540 30.848 1.00 32.47 201 GLU A N 1
ATOM 1459 C CA . GLU A 1 202 ? 24.641 5.662 31.499 1.00 32.95 201 GLU A CA 1
ATOM 1460 C C . GLU A 1 202 ? 23.503 6.360 32.218 1.00 27.17 201 GLU A C 1
ATOM 1461 O O . GLU A 1 202 ? 22.503 5.743 32.489 1.00 32.12 201 GLU A O 1
ATOM 1467 N N . GLU A 1 203 ? 23.642 7.642 32.511 1.00 27.23 202 GLU A N 1
ATOM 1468 C CA . GLU A 1 203 ? 22.607 8.371 33.232 1.00 25.57 202 GLU A CA 1
ATOM 1469 C C . GLU A 1 203 ? 21.334 8.512 32.380 1.00 27.71 202 GLU A C 1
ATOM 1470 O O . GLU A 1 203 ? 21.392 8.478 31.171 1.00 22.22 202 GLU A O 1
ATOM 1476 N N . PRO A 1 204 ? 20.167 8.655 33.022 1.00 31.32 203 PRO A N 1
ATOM 1477 C CA . PRO A 1 204 ? 18.952 8.751 32.228 1.00 31.52 203 PRO A CA 1
ATOM 1478 C C . PRO A 1 204 ? 19.048 9.802 31.132 1.00 30.68 203 PRO A C 1
ATOM 1479 O O . PRO A 1 204 ? 19.471 10.916 31.407 1.00 28.03 203 PRO A O 1
ATOM 1483 N N . GLY A 1 205 ? 18.672 9.430 29.903 1.00 28.81 204 GLY A N 1
ATOM 1484 C CA . GLY A 1 205 ? 18.616 10.365 28.788 1.00 27.81 204 GLY A CA 1
ATOM 1485 C C . GLY A 1 205 ? 19.923 10.652 28.093 1.00 24.06 204 GLY A C 1
ATOM 1486 O O . GLY A 1 205 ? 19.911 11.163 26.994 1.00 21.92 204 GLY A O 1
ATOM 1487 N N . ALA A 1 206 ? 21.057 10.314 28.715 1.00 23.87 205 ALA A N 1
ATOM 1488 C CA . ALA A 1 206 ? 22.356 10.583 28.112 1.00 23.45 205 ALA A CA 1
ATOM 1489 C C . ALA A 1 206 ? 22.558 9.874 26.785 1.00 24.88 205 ALA A C 1
ATOM 1490 O O . ALA A 1 206 ? 22.925 10.520 25.810 1.00 26.01 205 ALA A O 1
ATOM 1492 N N . LEU A 1 207 ? 22.348 8.549 26.749 1.00 24.59 206 LEU A N 1
ATOM 1493 C CA . LEU A 1 207 ? 22.565 7.772 25.520 1.00 24.88 206 LEU A CA 1
ATOM 1494 C C . LEU A 1 207 ? 21.626 8.198 24.420 1.00 24.85 206 LEU A C 1
ATOM 1495 O O . LEU A 1 207 ? 22.046 8.294 23.263 1.00 28.19 206 LEU A O 1
ATOM 1500 N N . THR A 1 208 ? 20.392 8.521 24.781 1.00 22.48 207 THR A N 1
ATOM 1501 C CA . THR A 1 208 ? 19.441 9.007 23.808 1.00 27.48 207 THR A CA 1
ATOM 1502 C C . THR A 1 208 ? 19.983 10.283 23.129 1.00 27.69 207 THR A C 1
ATOM 1503 O O . THR A 1 208 ? 19.918 10.403 21.912 1.00 27.71 207 THR A O 1
ATOM 1507 N N . ALA A 1 209 ? 20.506 11.218 23.924 1.00 26.84 208 ALA A N 1
ATOM 1508 C CA . ALA A 1 209 ? 21.098 12.439 23.396 1.00 24.08 208 ALA A CA 1
ATOM 1509 C C . ALA A 1 209 ? 22.247 12.130 22.455 1.00 20.83 208 ALA A C 1
ATOM 1510 O O . ALA A 1 209 ? 22.411 12.769 21.439 1.00 24.63 208 ALA A O 1
ATOM 1512 N N . VAL A 1 210 ? 23.088 11.186 22.822 1.00 21.78 209 VAL A N 1
ATOM 1513 C CA . VAL A 1 210 ? 24.164 10.794 21.935 1.00 23.87 209 VAL A CA 1
ATOM 1514 C C . VAL A 1 210 ? 23.599 10.351 20.578 1.00 24.53 209 VAL A C 1
ATOM 1515 O O . VAL A 1 210 ? 24.090 10.768 19.526 1.00 24.11 209 VAL A O 1
ATOM 1519 N N . ALA A 1 211 ? 22.589 9.497 20.599 1.00 26.04 210 ALA A N 1
ATOM 1520 C CA . ALA A 1 211 ? 21.978 9.008 19.362 1.00 23.48 210 ALA A CA 1
ATOM 1521 C C . ALA A 1 211 ? 21.318 10.118 18.550 1.00 24.06 210 ALA A C 1
ATOM 1522 O O . ALA A 1 211 ? 21.418 10.150 17.287 1.00 20.93 210 ALA A O 1
ATOM 1524 N N . GLN A 1 212 ? 20.637 11.018 19.260 1.00 22.12 211 GLN A N 1
ATOM 1525 C CA . GLN A 1 212 ? 19.969 12.103 18.584 1.00 25.67 211 GLN A CA 1
ATOM 1526 C C . GLN A 1 212 ? 21.028 12.996 17.877 1.00 24.70 211 GLN A C 1
ATOM 1527 O O . GLN A 1 212 ? 20.875 13.354 16.721 1.00 25.42 211 GLN A O 1
ATOM 1533 N N . LEU A 1 213 ? 22.077 13.364 18.588 1.00 26.39 212 LEU A N 1
ATOM 1534 C CA . LEU A 1 213 ? 23.159 14.182 18.021 1.00 26.24 212 LEU A CA 1
ATOM 1535 C C . LEU A 1 213 ? 23.858 13.511 16.865 1.00 28.53 212 LEU A C 1
ATOM 1536 O O . LEU A 1 213 ? 24.206 14.173 15.881 1.00 28.22 212 LEU A O 1
ATOM 1541 N N . ALA A 1 214 ? 24.081 12.203 16.994 1.00 27.49 213 ALA A N 1
ATOM 1542 C CA . ALA A 1 214 ? 24.712 11.438 15.940 1.00 27.18 213 ALA A CA 1
ATOM 1543 C C . ALA A 1 214 ? 23.789 11.382 14.712 1.00 26.07 213 ALA A C 1
ATOM 1544 O O . ALA A 1 214 ? 24.239 11.618 13.602 1.00 27.49 213 ALA A O 1
ATOM 1546 N N . SER A 1 215 ? 22.509 11.099 14.903 1.00 27.05 214 SER A N 1
ATOM 1547 C CA . SER A 1 215 ? 21.570 11.094 13.807 1.00 28.82 214 SER A CA 1
ATOM 1548 C C . SER A 1 215 ? 21.570 12.424 13.026 1.00 27.98 214 SER A C 1
ATOM 1549 O O . SER A 1 215 ? 21.678 12.419 11.799 1.00 25.59 214 SER A O 1
ATOM 1552 N N . GLU A 1 216 ? 21.452 13.549 13.723 1.00 27.82 215 GLU A N 1
ATOM 1553 C CA . GLU A 1 216 ? 21.487 14.882 13.074 1.00 27.76 215 GLU A CA 1
ATOM 1554 C C . GLU A 1 216 ? 22.737 15.059 12.223 1.00 26.40 215 GLU A C 1
ATOM 1555 O O . GLU A 1 216 ? 22.687 15.560 11.087 1.00 25.16 215 GLU A O 1
ATOM 1561 N N . TRP A 1 217 ? 23.864 14.640 12.777 1.00 25.12 216 TRP A N 1
ATOM 1562 C CA . TRP A 1 217 ? 25.139 14.778 12.089 1.00 24.77 216 TRP A CA 1
ATOM 1563 C C . TRP A 1 217 ? 25.219 13.931 10.833 1.00 25.55 216 TRP A C 1
ATOM 1564 O O . TRP A 1 217 ? 25.583 14.444 9.754 1.00 28.20 216 TRP A O 1
ATOM 1575 N N . PHE A 1 218 ? 24.908 12.645 10.975 1.00 25.63 217 PHE A N 1
ATOM 1576 C CA . PHE A 1 218 ? 24.999 11.703 9.839 1.00 25.09 217 PHE A CA 1
ATOM 1577 C C . PHE A 1 218 ? 23.980 12.039 8.768 1.00 27.85 217 PHE A C 1
ATOM 1578 O O . PHE A 1 218 ? 24.260 11.949 7.561 1.00 25.83 217 PHE A O 1
ATOM 1599 N N . HIS A 1 220 ? 22.891 14.918 7.946 1.00 29.10 219 HIS A N 1
ATOM 1600 C CA . HIS A 1 220 ? 23.379 16.071 7.184 1.00 29.30 219 HIS A CA 1
ATOM 1601 C C . HIS A 1 220 ? 24.539 15.736 6.261 1.00 30.42 219 HIS A C 1
ATOM 1602 O O . HIS A 1 220 ? 24.525 16.140 5.093 1.00 28.74 219 HIS A O 1
ATOM 1609 N N . TYR A 1 221 ? 25.538 15.029 6.793 1.00 28.29 220 TYR A N 1
ATOM 1610 C CA . TYR A 1 221 ? 26.761 14.731 6.055 1.00 30.60 220 TYR A CA 1
ATOM 1611 C C . TYR A 1 221 ? 26.780 13.473 5.185 1.00 28.66 220 TYR A C 1
ATOM 1612 O O . TYR A 1 221 ? 27.628 13.385 4.334 1.00 31.01 220 TYR A O 1
ATOM 1621 N N . LEU A 1 222 ? 25.869 12.521 5.365 1.00 27.58 221 LEU A N 1
ATOM 1622 C CA . LEU A 1 222 ? 25.891 11.287 4.539 1.00 29.75 221 LEU A CA 1
ATOM 1623 C C . LEU A 1 222 ? 24.837 11.309 3.434 1.00 34.58 221 LEU A C 1
ATOM 1624 O O . LEU A 1 222 ? 24.098 10.325 3.202 1.00 35.15 221 LEU A O 1
ATOM 1629 N N . ARG A 1 223 ? 24.766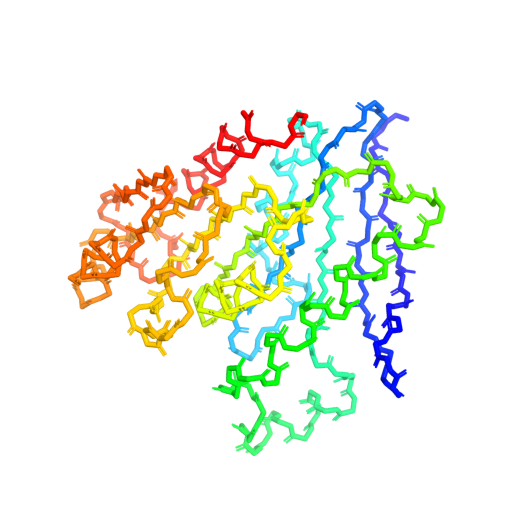 12.459 2.777 1.00 37.56 222 ARG A N 1
ATOM 1630 C CA . ARG A 1 223 ? 23.845 12.706 1.679 1.00 39.02 222 ARG A CA 1
ATOM 1631 C C . ARG A 1 223 ? 24.608 12.494 0.381 1.00 41.34 222 ARG A C 1
ATOM 1632 O O . ARG A 1 223 ? 25.855 12.535 0.309 1.00 39.88 222 ARG A O 1
#

B-factor: mean 29.76, std 6.75, range [11.66, 63.95]

InterPro domains:
  IPR002925 Dienelactone hydrolase [PF01738] (26-205)
  IPR029058 Alpha/Beta hydrolase fold [G3DSA:3.40.50.1820] (1-222)
  IPR029058 Alpha/Beta hydrolase fold [SSF53474] (10-221)
  IPR050261 FrsA esterase [PTHR22946] (19-214)

Radius of gyration: 15.66 Å; Cα contacts (8 Å, |Δi|>4): 496; chains: 1; bounding box: 41×39×39 Å

Solvent-accessible surface area: 9476 Å² total

Sequence (214 aa):
HQPQEYAVSVSVGEVKLKGNNLVIPNNGATGIVLFAHGSGSSRYSPRNRYVAEVLQQAGLATLLIDLLTQEEEEIDLRTRHLRFDIGLLASRLVGATDWLTHNPDTQHLKVGYFGASSTGGGAALVAAAERPETVQAVVSRGGRPDLAPSALPHVKAPTLLIVGGYDLPVIANEDALEQQLQTSKRLVIIPRASHLFEEPGALTAVAQLASEWFHYLR

Organism: Trichormus variabilis (strain ATCC 29413 / PCC 7937) (NCBI:txid240292)

Foldseek 3Di:
DQWDWDFDWQDQPPHTKTKIKTADPPAAAEEEEQEAFLDFLVPPLVVVLQVLLVVLGYIYIRIGLDHPVCSVVCVPVVPPRLPLVSSLSSVLSNLVSLCPDPVRVRHQYEYEYEASRQLSRLQNQLVPVVRYAAYEYQLYQVVVNLVSACSRAHEYEYEYEQVQVVSQVVVVSQVSHPYNYYYDYDYPAHRSRPPPPRSVVSSVVVSVRVVGGD